Protein AF-A0A0F9SJM0-F1 (afdb_monomer)

Nearest PDB structures (foldseek):
  3d0j-assembly1_A-2  TM=3.501E-01  e=1.510E-02  Clostridium acetobutylicum ATCC 824
  1nc7-assembly1_C  TM=4.241E-01  e=1.442E-01  Thermotoga maritima
  1zvf-assembly1_B  TM=2.208E-01  e=5.658E-02  Saccharomyces cerevisiae
  6okt-assembly1_H  TM=4.660E-01  e=9.899E-01  Clostridioides difficile
  7m14-assembly3_F  TM=3.026E-01  e=2.523E+00  Campylobacter jejuni subsp. jejuni NCTC 11168 = ATCC 700819

Solvent-accessible surface area (backbone atoms only — not comparable to full-atom values): 15710 Å² total; per-residue (Å²): 132,85,77,75,83,73,77,78,72,77,77,77,58,94,61,41,90,81,45,55,85,40,29,33,38,40,35,44,36,34,50,82,70,87,70,87,85,57,61,62,51,56,35,32,40,40,44,30,55,34,32,32,40,40,37,40,36,36,41,32,54,37,41,99,41,37,77,48,54,49,64,40,84,42,49,69,79,49,73,44,78,48,68,88,39,55,34,57,53,64,99,76,87,65,62,61,39,62,36,38,39,36,41,26,34,49,67,75,64,80,58,42,36,34,74,46,72,50,40,95,81,52,68,64,48,71,52,45,28,41,40,61,49,80,77,87,45,90,88,51,100,65,93,69,81,73,81,85,68,73,43,75,53,69,73,44,83,53,101,91,44,62,33,30,61,76,57,91,82,58,54,44,29,61,62,71,56,52,56,56,51,50,53,48,52,59,52,54,53,66,38,58,31,89,87,76,75,38,62,48,40,57,87,46,66,66,45,52,50,50,35,52,51,54,53,48,51,53,53,51,53,54,49,66,75,70,60,60,83,86,52,56,65,58,49,52,50,50,51,61,43,67,78,40,55,94,77,57,54,72,68,60,52,50,56,48,52,51,53,53,52,52,59,70,61,74,114

Organism: NCBI:txid412755

Sequence (267 aa):
MKMGLISLRPETPWFFQHIENYNHLFLRIRSNDKRSGEDQLNFAIELDLQGFEGLLFFMYKPHARKIKMDILKHSIGQIHNLENLYIELNNSTSNKIDFVIIPFGYFKEEHEFRLNINSNQVALSFDIFSWSPSNLFKNVKSVIKIDNQYQELIPFDDFKGYYFQVEKAFKGNETRLLFELINYMVDLDKIIDEITHKPLFEQLDYEIKSIISKSNEFLFELSQKSIPLELKNVLKELERLKFNIDNLSKEEIFNWLDNLIDFYKSD

pLDDT: mean 75.96, std 17.1, range [27.47, 95.56]

Mean predicted aligned error: 13.08 Å

Structure (mmCIF, N/CA/C/O backbone):
data_AF-A0A0F9SJM0-F1
#
_entry.id   AF-A0A0F9SJM0-F1
#
loop_
_atom_site.group_PDB
_atom_site.id
_atom_site.type_symbol
_atom_site.label_atom_id
_atom_site.label_alt_id
_atom_site.label_comp_id
_atom_site.label_asym_id
_atom_site.label_entity_id
_atom_site.label_seq_id
_atom_site.pdbx_PDB_ins_code
_atom_site.Cartn_x
_atom_site.Cartn_y
_atom_site.Cartn_z
_atom_site.occupancy
_atom_site.B_iso_or_equiv
_atom_site.auth_seq_id
_atom_site.auth_comp_id
_atom_site.auth_asym_id
_atom_site.auth_atom_id
_atom_site.pdbx_PDB_model_num
ATOM 1 N N . MET A 1 1 ? -4.658 -40.049 -21.281 1.00 33.19 1 MET A N 1
ATOM 2 C CA . MET A 1 1 ? -3.380 -39.336 -21.072 1.00 33.19 1 MET A CA 1
ATOM 3 C C . MET A 1 1 ? -3.682 -38.176 -20.131 1.00 33.19 1 MET A C 1
ATOM 5 O O . MET A 1 1 ? -4.413 -37.279 -20.523 1.00 33.19 1 MET A O 1
ATOM 9 N N . LYS A 1 2 ? -3.296 -38.273 -18.851 1.00 27.98 2 LYS A N 1
ATOM 10 C CA . LYS A 1 2 ? -3.557 -37.223 -17.853 1.00 27.98 2 LYS A CA 1
ATOM 11 C C . LYS A 1 2 ? -2.650 -36.036 -18.184 1.00 27.98 2 LYS A C 1
ATOM 13 O O . LYS A 1 2 ? -1.443 -36.141 -17.995 1.00 27.98 2 LYS A O 1
ATOM 18 N N . MET A 1 3 ? -3.218 -34.955 -18.716 1.00 28.92 3 MET A N 1
ATOM 19 C CA . MET A 1 3 ? -2.547 -33.656 -18.742 1.00 28.92 3 MET A CA 1
ATOM 20 C C . MET A 1 3 ? -2.284 -33.272 -17.289 1.00 28.92 3 MET A C 1
ATOM 22 O O . MET A 1 3 ? -3.218 -33.070 -16.515 1.00 28.92 3 MET A O 1
ATOM 26 N N . GLY A 1 4 ? -1.011 -33.280 -16.901 1.00 27.47 4 GLY A N 1
ATOM 27 C CA . GLY A 1 4 ? -0.590 -32.747 -15.620 1.00 27.47 4 GLY A CA 1
ATOM 28 C C . GLY A 1 4 ? -0.986 -31.279 -15.567 1.00 27.47 4 GLY A C 1
ATOM 29 O O . GLY A 1 4 ? -0.494 -30.479 -16.358 1.00 27.47 4 GLY A O 1
ATOM 30 N N . LEU A 1 5 ? -1.887 -30.948 -14.646 1.00 30.42 5 LEU A N 1
ATOM 31 C CA . LEU A 1 5 ? -2.033 -29.599 -14.120 1.00 30.42 5 LEU A CA 1
ATOM 32 C C . LEU A 1 5 ? -0.683 -29.233 -13.501 1.00 30.42 5 LEU A C 1
ATOM 34 O O . LEU A 1 5 ? -0.402 -29.563 -12.351 1.00 30.42 5 LEU A O 1
ATOM 38 N N . ILE A 1 6 ? 0.193 -28.615 -14.291 1.00 33.34 6 ILE A N 1
ATOM 39 C CA . ILE A 1 6 ? 1.315 -27.860 -13.750 1.00 33.34 6 ILE A CA 1
ATOM 40 C C . ILE A 1 6 ? 0.647 -26.691 -13.034 1.00 33.34 6 ILE A C 1
ATOM 42 O O . ILE A 1 6 ? 0.221 -25.734 -13.678 1.00 33.34 6 ILE A O 1
ATOM 46 N N . SER A 1 7 ? 0.482 -26.791 -11.713 1.00 33.16 7 SER A N 1
ATOM 47 C CA . SER A 1 7 ? 0.191 -25.616 -10.902 1.00 33.16 7 SER A CA 1
ATOM 48 C C . SER A 1 7 ? 1.396 -24.690 -11.067 1.00 33.16 7 SER A C 1
ATOM 50 O O . SER A 1 7 ? 2.439 -24.903 -10.442 1.00 33.16 7 SER A O 1
ATOM 52 N N . LEU A 1 8 ? 1.302 -23.724 -11.978 1.00 42.78 8 LEU A N 1
ATOM 53 C CA . LEU A 1 8 ? 2.251 -22.626 -12.072 1.00 42.78 8 LEU A CA 1
ATOM 54 C C . LEU A 1 8 ? 2.076 -21.824 -10.786 1.00 42.78 8 LEU A C 1
ATOM 56 O O . LEU A 1 8 ? 1.216 -20.954 -10.701 1.00 42.78 8 LEU A O 1
ATOM 60 N N . ARG A 1 9 ? 2.829 -22.197 -9.749 1.00 54.00 9 ARG A N 1
ATOM 61 C CA . ARG A 1 9 ? 2.887 -21.431 -8.508 1.00 54.00 9 ARG A CA 1
ATOM 62 C C . ARG A 1 9 ? 3.294 -20.009 -8.901 1.00 54.00 9 ARG A C 1
ATOM 64 O O . ARG A 1 9 ? 4.325 -19.869 -9.564 1.00 54.00 9 ARG A O 1
ATOM 71 N N . PRO A 1 10 ? 2.504 -18.976 -8.575 1.00 59.25 10 PRO A N 1
ATOM 72 C CA . PRO A 1 10 ? 2.906 -17.616 -8.878 1.00 59.25 10 PRO A CA 1
ATOM 73 C C . PRO A 1 10 ? 4.231 -17.335 -8.163 1.00 59.25 10 PRO A C 1
ATOM 75 O O . PRO A 1 10 ? 4.361 -17.607 -6.971 1.00 59.25 10 PRO A O 1
ATOM 78 N N . GLU A 1 11 ? 5.221 -16.818 -8.897 1.00 68.25 11 GLU A N 1
ATOM 79 C CA . GLU A 1 11 ? 6.456 -16.321 -8.286 1.00 68.25 11 GLU A CA 1
ATOM 80 C C . GLU A 1 11 ? 6.097 -15.310 -7.196 1.00 68.25 11 GLU A C 1
ATOM 82 O O . GLU A 1 11 ? 5.239 -14.441 -7.408 1.00 68.25 11 GLU A O 1
ATOM 87 N N . THR A 1 12 ? 6.733 -15.446 -6.034 1.00 74.50 12 THR A N 1
ATOM 88 C CA . THR A 1 12 ? 6.580 -14.502 -4.929 1.00 74.50 12 THR A CA 1
ATOM 89 C C . THR A 1 12 ? 7.082 -13.128 -5.374 1.00 74.50 12 THR A C 1
ATOM 91 O O . THR A 1 12 ? 8.176 -13.056 -5.944 1.00 74.50 12 THR A O 1
ATOM 94 N N . PRO A 1 13 ? 6.327 -12.043 -5.128 1.00 82.88 13 PRO A N 1
ATOM 95 C CA . PRO A 1 13 ? 6.756 -10.702 -5.493 1.00 82.88 13 PRO A CA 1
ATOM 96 C C . PRO A 1 13 ? 8.044 -10.329 -4.753 1.00 82.88 13 PRO A C 1
ATOM 98 O O . PRO A 1 13 ? 8.325 -10.834 -3.663 1.00 82.88 13 PRO A O 1
ATOM 101 N N . TRP A 1 14 ? 8.822 -9.414 -5.331 1.00 82.38 14 TRP A N 1
ATOM 102 C CA . TRP A 1 14 ? 10.141 -9.023 -4.809 1.00 82.38 14 TRP A CA 1
ATOM 103 C C . TRP A 1 14 ? 10.103 -8.536 -3.353 1.00 82.38 14 TRP A C 1
ATOM 105 O O . TRP A 1 14 ? 11.074 -8.706 -2.621 1.00 82.38 14 TRP A O 1
ATOM 115 N N . PHE A 1 15 ? 8.979 -7.951 -2.929 1.00 81.00 15 PHE A N 1
ATOM 116 C CA . PHE A 1 15 ? 8.798 -7.434 -1.578 1.00 81.00 15 PHE A CA 1
ATOM 117 C C . PHE A 1 15 ? 8.325 -8.484 -0.570 1.00 81.00 15 PHE A C 1
ATOM 119 O O . PHE A 1 15 ? 8.199 -8.163 0.604 1.00 81.00 15 PHE A O 1
ATOM 126 N N . PHE A 1 16 ? 8.028 -9.718 -0.985 1.00 84.31 16 PHE A N 1
ATOM 127 C CA . PHE A 1 16 ? 7.346 -10.694 -0.131 1.00 84.31 16 PHE A CA 1
ATOM 128 C C . PHE A 1 16 ? 8.072 -10.936 1.197 1.00 84.31 16 PHE A C 1
ATOM 130 O O . PHE A 1 16 ? 7.473 -10.803 2.258 1.00 84.31 16 PHE A O 1
ATOM 137 N N . GLN A 1 17 ? 9.383 -11.186 1.146 1.00 82.56 17 GLN A N 1
ATOM 138 C CA . GLN A 1 17 ? 10.223 -11.402 2.333 1.00 82.56 17 GLN A CA 1
ATOM 139 C C . GLN A 1 17 ? 10.224 -10.209 3.310 1.00 82.56 17 GLN A C 1
ATOM 141 O O . GLN A 1 17 ? 10.556 -10.354 4.480 1.00 82.56 17 GLN A O 1
ATOM 146 N N . HIS A 1 18 ? 9.862 -9.019 2.829 1.00 83.62 18 HIS A N 1
ATOM 147 C CA . HIS A 1 18 ? 9.819 -7.783 3.607 1.00 83.62 18 HIS A CA 1
ATOM 148 C C . HIS A 1 18 ? 8.501 -7.626 4.369 1.00 83.62 18 HIS A C 1
ATOM 150 O O . HIS A 1 18 ? 8.437 -6.899 5.357 1.00 83.62 18 HIS A O 1
ATOM 156 N N . ILE A 1 19 ? 7.445 -8.300 3.908 1.00 88.75 19 ILE A N 1
ATOM 157 C CA . ILE A 1 19 ? 6.078 -8.111 4.401 1.00 88.75 19 ILE A CA 1
ATOM 158 C C . ILE A 1 19 ? 5.367 -9.428 4.743 1.00 88.75 19 ILE A C 1
ATOM 160 O O . ILE A 1 19 ? 4.165 -9.429 4.999 1.00 88.75 19 ILE A O 1
ATOM 164 N N . GLU A 1 20 ? 6.082 -10.555 4.766 1.00 87.25 20 GLU A N 1
ATOM 165 C CA . GLU A 1 20 ? 5.507 -11.891 4.991 1.00 87.25 20 GLU A CA 1
ATOM 166 C C . GLU A 1 20 ? 4.752 -12.012 6.325 1.00 87.25 20 GLU A C 1
ATOM 168 O O . GLU A 1 20 ? 3.814 -12.800 6.448 1.00 87.25 20 GLU A O 1
ATOM 173 N N . ASN A 1 21 ? 5.115 -11.187 7.309 1.00 86.69 21 ASN A N 1
ATOM 174 C CA . ASN A 1 21 ? 4.501 -11.157 8.636 1.00 86.69 21 ASN A CA 1
ATOM 175 C C . ASN A 1 21 ? 3.246 -10.267 8.720 1.00 86.69 21 ASN A C 1
ATOM 177 O O . ASN A 1 21 ? 2.648 -10.163 9.790 1.00 86.69 21 ASN A O 1
ATOM 181 N N . TYR A 1 22 ? 2.830 -9.647 7.613 1.00 90.69 22 TYR A N 1
ATOM 182 C CA . TYR A 1 22 ? 1.689 -8.735 7.540 1.00 90.69 22 TYR A CA 1
ATOM 183 C C . TYR A 1 22 ? 0.589 -9.329 6.667 1.00 90.69 22 TYR A C 1
ATOM 185 O O . TYR A 1 22 ? 0.868 -9.893 5.612 1.00 90.69 22 TYR A O 1
ATOM 193 N N . ASN A 1 23 ? -0.674 -9.146 7.048 1.00 91.69 23 ASN A N 1
ATOM 194 C CA . ASN A 1 23 ? -1.792 -9.374 6.132 1.00 91.69 23 ASN A CA 1
ATOM 195 C C . ASN A 1 23 ? -1.727 -8.347 4.999 1.00 91.69 23 ASN A C 1
ATOM 197 O O . ASN A 1 23 ? -1.628 -7.151 5.279 1.00 91.69 23 ASN A O 1
ATOM 201 N N . HIS A 1 24 ? -1.783 -8.781 3.743 1.00 93.50 24 HIS A N 1
ATOM 202 C CA . HIS A 1 24 ? -1.692 -7.862 2.610 1.00 93.50 24 HIS A CA 1
ATOM 203 C C . HIS A 1 24 ? -2.371 -8.392 1.345 1.00 93.50 24 HIS A C 1
ATOM 205 O O . HIS A 1 24 ? -2.487 -9.599 1.132 1.00 93.50 24 HIS A O 1
ATOM 211 N N . LEU A 1 25 ? -2.809 -7.463 0.500 1.00 92.62 25 LEU A N 1
ATOM 212 C CA . LEU A 1 25 ? -3.308 -7.722 -0.843 1.00 92.62 25 LEU A CA 1
ATOM 213 C C . LEU A 1 25 ? -2.204 -7.447 -1.854 1.00 92.62 25 LEU A C 1
ATOM 215 O O . LEU A 1 25 ? -1.506 -6.438 -1.770 1.00 92.62 25 LEU A O 1
ATOM 219 N N . PHE A 1 26 ? -2.076 -8.331 -2.826 1.00 92.62 26 PHE A N 1
ATOM 220 C CA . PHE A 1 26 ? -1.118 -8.237 -3.908 1.00 92.62 26 PHE A CA 1
ATOM 221 C C . PHE A 1 26 ? -1.862 -8.154 -5.241 1.00 92.62 26 PHE A C 1
ATOM 223 O O . PHE A 1 26 ? -2.647 -9.033 -5.582 1.00 92.62 26 PHE A O 1
ATOM 230 N N . LEU A 1 27 ? -1.599 -7.092 -5.994 1.00 91.94 27 LEU A N 1
ATOM 231 C CA . LEU A 1 27 ? -2.121 -6.852 -7.329 1.00 91.94 27 LEU A CA 1
ATOM 232 C C . LEU A 1 27 ? -0.993 -7.046 -8.337 1.00 91.94 27 LEU A C 1
ATOM 234 O O . LEU A 1 27 ? 0.011 -6.329 -8.317 1.00 91.94 27 LEU A O 1
ATOM 238 N N . ARG A 1 28 ? -1.182 -7.998 -9.249 1.00 9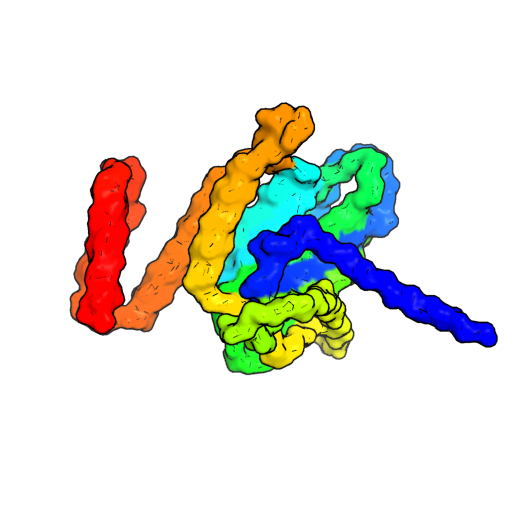0.50 28 ARG A N 1
ATOM 239 C CA . ARG A 1 28 ? -0.289 -8.222 -10.385 1.00 90.50 28 ARG A CA 1
ATOM 240 C C . ARG A 1 28 ? -0.913 -7.615 -11.630 1.00 90.50 28 ARG A C 1
ATOM 242 O O . ARG A 1 28 ? -1.722 -8.257 -12.297 1.00 90.50 28 ARG A O 1
ATOM 249 N N . ILE A 1 29 ? -0.526 -6.386 -11.951 1.00 89.19 29 ILE A N 1
ATOM 250 C CA . ILE A 1 29 ? -1.046 -5.632 -13.098 1.00 89.19 29 ILE A CA 1
ATOM 251 C C . ILE A 1 29 ? -0.207 -5.974 -14.327 1.00 89.19 29 ILE A C 1
ATOM 253 O O . ILE A 1 29 ? 1.016 -6.047 -14.242 1.00 89.19 29 ILE A O 1
ATOM 257 N N . ARG A 1 30 ? -0.845 -6.194 -15.474 1.00 87.12 30 ARG A N 1
ATOM 258 C CA . ARG A 1 30 ? -0.213 -6.568 -16.740 1.00 87.12 30 ARG A CA 1
ATOM 259 C C . ARG A 1 30 ? -0.715 -5.676 -17.868 1.00 87.12 30 ARG A C 1
ATOM 261 O O . ARG A 1 30 ? -1.923 -5.538 -18.053 1.00 87.12 30 ARG A O 1
ATOM 268 N N . SER A 1 31 ? 0.207 -5.140 -18.662 1.00 81.06 31 SER A N 1
ATOM 269 C CA . SER A 1 31 ? -0.120 -4.499 -19.939 1.00 81.06 31 SER A CA 1
ATOM 270 C C . SER A 1 31 ? -0.025 -5.507 -21.083 1.00 81.06 31 SER A C 1
ATOM 272 O O . SER A 1 31 ? 1.015 -6.144 -21.290 1.00 81.06 31 SER A O 1
ATOM 274 N N . ASN A 1 32 ? -1.113 -5.628 -21.842 1.00 68.38 32 ASN A N 1
ATOM 275 C CA . ASN A 1 32 ? -1.196 -6.522 -22.997 1.00 68.38 32 ASN A CA 1
ATOM 276 C C . ASN A 1 32 ? -0.517 -5.945 -24.249 1.00 68.38 32 ASN A C 1
ATOM 278 O O . ASN A 1 32 ? -0.283 -6.683 -25.204 1.00 68.38 32 ASN A O 1
ATOM 282 N N . ASP A 1 33 ? -0.160 -4.659 -24.234 1.00 65.06 33 ASP A N 1
ATOM 283 C CA . ASP A 1 33 ? 0.404 -3.969 -25.389 1.00 65.06 33 ASP A CA 1
ATOM 284 C C . ASP A 1 33 ? 1.920 -3.788 -25.264 1.00 65.06 33 ASP A C 1
ATOM 286 O O . ASP A 1 33 ? 2.442 -3.232 -24.296 1.00 65.06 33 ASP A O 1
ATOM 290 N N . LYS A 1 34 ? 2.645 -4.236 -26.292 1.00 55.41 34 LYS A N 1
ATOM 291 C CA . LYS A 1 34 ? 4.062 -3.914 -26.500 1.00 55.41 34 LYS A CA 1
ATOM 292 C C . LYS A 1 34 ? 4.150 -2.672 -27.378 1.00 55.41 34 LYS A C 1
ATOM 294 O O . LYS A 1 34 ? 4.471 -2.772 -28.561 1.00 55.41 34 LYS A O 1
ATOM 299 N N . ARG A 1 35 ? 3.827 -1.499 -26.831 1.00 56.81 35 ARG A N 1
ATOM 300 C CA . ARG A 1 35 ? 4.088 -0.252 -27.556 1.00 56.81 35 ARG A CA 1
ATOM 301 C C . ARG A 1 35 ? 5.590 -0.009 -27.595 1.00 56.81 35 ARG A C 1
ATOM 303 O O . ARG A 1 35 ? 6.215 0.258 -26.577 1.00 56.81 35 ARG A O 1
ATOM 310 N N . SER A 1 36 ? 6.170 -0.140 -28.781 1.00 52.12 36 SER A N 1
ATOM 311 C CA . SER A 1 36 ? 7.538 0.284 -29.052 1.00 52.12 36 SER A CA 1
ATOM 312 C C . SER A 1 36 ? 7.577 1.813 -29.118 1.00 52.12 36 SER A C 1
ATOM 314 O O . SER A 1 36 ? 7.018 2.381 -30.056 1.00 52.12 36 SER A O 1
ATOM 316 N N . GLY A 1 37 ? 8.228 2.463 -28.151 1.00 58.12 37 GLY A N 1
ATOM 317 C CA . GLY A 1 37 ? 8.569 3.891 -28.220 1.00 58.12 37 GLY A CA 1
ATOM 318 C C . GLY A 1 37 ? 7.958 4.806 -27.156 1.00 58.12 37 GLY A C 1
ATOM 319 O O . GLY A 1 37 ? 8.263 5.992 -27.175 1.00 58.12 37 GLY A O 1
ATOM 320 N N . GLU A 1 38 ? 7.126 4.301 -26.240 1.00 65.75 38 GLU A N 1
ATOM 321 C CA . GLU A 1 38 ? 6.758 5.048 -25.028 1.00 65.75 38 GLU A CA 1
ATOM 322 C C . GLU A 1 38 ? 7.706 4.643 -23.890 1.00 65.75 38 GLU A C 1
ATOM 324 O O . GLU A 1 38 ? 7.839 3.456 -23.605 1.00 65.75 38 GLU A O 1
ATOM 329 N N . ASP A 1 39 ? 8.344 5.619 -23.238 1.00 75.69 39 ASP A N 1
ATOM 330 C CA . ASP A 1 39 ? 9.252 5.369 -22.105 1.00 75.69 39 ASP A CA 1
ATOM 331 C C . ASP A 1 39 ? 8.487 5.140 -20.788 1.00 75.69 39 ASP A C 1
ATOM 333 O O . ASP A 1 39 ? 9.040 4.624 -19.816 1.00 75.69 39 ASP A O 1
ATOM 337 N N . GLN A 1 40 ? 7.201 5.511 -20.742 1.00 84.56 40 GLN A N 1
ATOM 338 C CA . GLN A 1 40 ? 6.393 5.496 -19.527 1.00 84.56 40 GLN A CA 1
ATOM 339 C C . GLN A 1 40 ? 4.928 5.134 -19.795 1.00 84.56 40 GLN A C 1
ATOM 341 O O . GLN A 1 40 ? 4.265 5.731 -20.647 1.00 84.56 40 GLN A O 1
ATOM 346 N N . LEU A 1 41 ? 4.400 4.207 -18.991 1.00 85.62 41 LEU A N 1
ATOM 347 C CA . LEU A 1 41 ? 2.986 3.847 -18.955 1.00 85.62 41 LEU A CA 1
ATOM 348 C C . LEU A 1 41 ? 2.324 4.410 -17.698 1.00 85.62 41 LEU A C 1
ATOM 350 O O . LEU A 1 41 ? 2.628 3.965 -16.596 1.00 85.62 41 LEU A O 1
ATOM 354 N N . ASN A 1 42 ? 1.392 5.340 -17.868 1.00 89.38 42 ASN A N 1
ATOM 355 C CA . ASN A 1 42 ? 0.602 5.941 -16.801 1.00 89.38 42 ASN A CA 1
ATOM 356 C C . ASN A 1 42 ? -0.699 5.172 -16.571 1.00 89.38 42 ASN A C 1
ATOM 358 O O . ASN A 1 42 ? -1.359 4.716 -17.512 1.00 89.38 42 ASN A O 1
ATOM 362 N N . PHE A 1 43 ? -1.095 5.074 -15.310 1.00 90.50 43 PHE A N 1
ATOM 363 C CA . PHE A 1 43 ? -2.341 4.445 -14.899 1.00 90.50 43 PHE A CA 1
ATOM 364 C C . PHE A 1 43 ? -2.859 5.072 -13.602 1.00 90.50 43 PHE A C 1
ATOM 366 O O . PHE A 1 43 ? -2.160 5.822 -12.920 1.00 90.50 43 PHE A O 1
ATOM 373 N N . ALA A 1 44 ? -4.109 4.772 -13.282 1.00 93.06 44 ALA A N 1
ATOM 374 C CA . ALA A 1 44 ? -4.742 5.133 -12.028 1.00 93.06 44 ALA A CA 1
ATOM 375 C C . ALA A 1 44 ? -5.405 3.899 -11.417 1.00 93.06 44 ALA A C 1
ATOM 377 O O . ALA A 1 44 ? -5.856 3.006 -12.142 1.00 93.06 44 ALA A O 1
ATOM 378 N N . ILE A 1 45 ? -5.455 3.863 -10.088 1.00 93.81 45 ILE A N 1
ATOM 379 C CA . ILE A 1 45 ? -6.154 2.826 -9.330 1.00 93.81 45 ILE A CA 1
ATOM 380 C C . ILE A 1 45 ? -7.250 3.495 -8.506 1.00 93.81 45 ILE A C 1
ATOM 382 O O . ILE A 1 45 ? -6.961 4.343 -7.666 1.00 93.81 45 ILE A O 1
ATOM 386 N N . GLU A 1 46 ? -8.491 3.082 -8.721 1.00 93.69 46 GLU A N 1
ATOM 387 C CA . GLU A 1 46 ? -9.601 3.353 -7.812 1.00 93.69 46 GLU A CA 1
ATOM 388 C C . GLU A 1 46 ? -9.724 2.179 -6.837 1.00 93.69 46 GLU A C 1
ATOM 390 O O . GLU A 1 46 ? -9.791 1.016 -7.247 1.00 93.69 46 GLU A O 1
ATOM 395 N N . LEU A 1 47 ? -9.708 2.495 -5.546 1.00 92.44 47 LEU A N 1
ATOM 396 C CA . LEU A 1 47 ? -9.628 1.549 -4.445 1.00 92.44 47 LEU A CA 1
ATOM 397 C C . LEU A 1 47 ? -10.770 1.793 -3.458 1.00 92.44 47 LEU A C 1
ATOM 399 O O . LEU A 1 47 ? -10.828 2.851 -2.827 1.00 92.44 47 LEU A O 1
ATOM 403 N N . ASP A 1 48 ? -11.622 0.792 -3.272 1.00 90.44 48 ASP A N 1
ATOM 404 C CA . ASP A 1 48 ? -12.710 0.805 -2.295 1.00 90.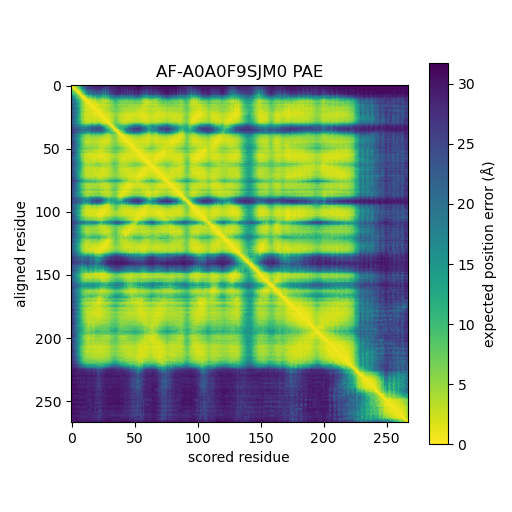44 48 ASP A CA 1
ATOM 405 C C . ASP A 1 48 ? -12.659 -0.479 -1.457 1.00 90.44 48 ASP A C 1
ATOM 407 O O . ASP A 1 48 ? -12.811 -1.589 -1.967 1.00 90.44 48 ASP A O 1
ATOM 411 N N . LEU A 1 49 ? -12.385 -0.329 -0.161 1.00 88.94 49 LEU A N 1
ATOM 412 C CA . LEU A 1 49 ? -12.296 -1.429 0.797 1.00 88.94 49 LEU A CA 1
ATOM 413 C C . LEU A 1 49 ? -13.431 -1.291 1.817 1.00 88.94 49 LEU A C 1
ATOM 415 O O . LEU A 1 49 ? -13.238 -0.862 2.954 1.00 88.94 49 LEU A O 1
ATOM 419 N N . GLN A 1 50 ? -14.640 -1.649 1.402 1.00 87.56 50 GLN A N 1
ATOM 420 C CA . GLN A 1 50 ? -15.832 -1.507 2.227 1.00 87.56 50 GLN A CA 1
ATOM 421 C C . GLN A 1 50 ? -15.732 -2.340 3.504 1.00 87.56 50 GLN A C 1
ATOM 423 O O . GLN A 1 50 ? -15.174 -3.438 3.530 1.00 87.56 50 GLN A O 1
ATOM 428 N N . GLY A 1 51 ? -16.278 -1.790 4.587 1.00 85.56 51 GLY A N 1
ATOM 429 C CA . GLY A 1 51 ? -16.234 -2.421 5.903 1.00 85.56 51 GLY A CA 1
ATOM 430 C C . GLY A 1 51 ? -14.877 -2.319 6.611 1.00 85.56 51 GLY A C 1
ATOM 431 O O . GLY A 1 51 ? -14.756 -2.842 7.717 1.00 85.56 51 GLY A O 1
ATOM 432 N N . PHE A 1 52 ? -13.874 -1.641 6.040 1.00 89.62 52 PHE A N 1
ATOM 433 C CA . PHE A 1 52 ? -12.599 -1.354 6.703 1.00 89.62 52 PHE A CA 1
ATOM 434 C C . PHE A 1 52 ? -12.565 0.059 7.303 1.00 89.62 52 PHE A C 1
ATOM 436 O O . PHE A 1 52 ? -13.133 1.008 6.763 1.00 89.62 52 PHE A O 1
ATOM 443 N N . GLU A 1 53 ? -11.862 0.215 8.422 1.00 89.06 53 GLU A N 1
ATOM 444 C CA . GLU A 1 53 ? -11.500 1.518 8.979 1.00 89.06 53 GLU A CA 1
ATOM 445 C C . GLU A 1 53 ? -10.059 1.470 9.497 1.00 89.06 53 GLU A C 1
ATOM 447 O O . GLU A 1 53 ? -9.687 0.572 10.262 1.00 89.06 53 GLU A O 1
ATOM 452 N N . GLY A 1 54 ? -9.241 2.438 9.079 1.00 90.56 54 GLY A N 1
ATOM 453 C CA . GLY A 1 54 ? -7.831 2.486 9.447 1.00 90.56 54 GLY A CA 1
ATOM 454 C C . GLY A 1 54 ? -6.951 3.179 8.414 1.00 90.56 54 GLY A C 1
ATOM 455 O O . GLY A 1 54 ? -7.337 4.170 7.795 1.00 90.56 54 GLY A O 1
ATOM 456 N N . LEU A 1 55 ? -5.745 2.650 8.241 1.00 93.38 55 LEU A N 1
ATOM 457 C CA . LEU A 1 55 ? -4.750 3.118 7.290 1.00 93.38 55 LEU A CA 1
ATOM 458 C C . LEU A 1 55 ? -4.503 2.056 6.213 1.00 93.38 55 LEU A C 1
ATOM 460 O O . LEU A 1 55 ? -4.348 0.875 6.516 1.00 93.38 55 LEU A O 1
ATOM 464 N N . LEU A 1 56 ? -4.429 2.478 4.956 1.00 94.44 56 LEU A N 1
ATOM 465 C CA . LEU A 1 56 ? -4.055 1.647 3.815 1.00 94.44 56 LEU A CA 1
ATOM 466 C C . LEU A 1 56 ? -2.670 2.071 3.351 1.00 94.44 56 LEU A C 1
ATOM 468 O O . LEU A 1 56 ? -2.518 3.087 2.672 1.00 94.44 56 LEU A O 1
ATOM 472 N N . PHE A 1 57 ? -1.656 1.309 3.745 1.00 95.56 57 PHE A N 1
ATOM 473 C CA . PHE A 1 57 ? -0.319 1.466 3.191 1.00 95.56 57 PHE A CA 1
ATOM 474 C C . PHE A 1 57 ? -0.287 0.808 1.817 1.00 95.56 57 PHE A C 1
ATOM 476 O O . PHE A 1 57 ? -0.785 -0.307 1.661 1.00 95.56 57 PHE A O 1
ATOM 483 N N . PHE A 1 58 ? 0.319 1.455 0.831 1.00 95.00 58 PHE A N 1
ATOM 484 C CA . PHE A 1 58 ? 0.579 0.820 -0.451 1.00 95.00 58 PHE A CA 1
ATOM 485 C C . PHE A 1 58 ? 2.015 1.036 -0.893 1.00 95.00 58 PHE A C 1
ATOM 487 O O . PHE A 1 58 ? 2.656 2.028 -0.548 1.00 95.00 58 PHE A O 1
ATOM 494 N N . MET A 1 59 ? 2.508 0.098 -1.691 1.00 94.00 59 MET A N 1
ATOM 495 C CA . MET A 1 59 ? 3.840 0.160 -2.268 1.00 94.00 59 MET A CA 1
ATOM 496 C C . MET A 1 59 ? 3.847 -0.508 -3.638 1.00 94.00 59 MET A C 1
ATOM 498 O O . MET A 1 59 ? 3.188 -1.522 -3.863 1.00 94.00 59 MET A O 1
ATOM 502 N N . TYR A 1 60 ? 4.621 0.042 -4.562 1.00 92.62 60 TYR A N 1
ATOM 503 C CA . TYR A 1 60 ? 4.903 -0.587 -5.842 1.00 92.62 60 TYR A CA 1
ATOM 504 C C . TYR A 1 60 ? 6.251 -0.124 -6.386 1.00 92.62 60 TYR A C 1
ATOM 506 O O . TYR A 1 60 ? 6.889 0.797 -5.869 1.00 92.62 60 TYR A O 1
ATOM 514 N N . LYS A 1 61 ? 6.698 -0.795 -7.442 1.00 89.00 61 LYS A N 1
ATOM 515 C CA . LYS A 1 61 ? 8.013 -0.588 -8.040 1.00 89.00 61 LYS A CA 1
ATOM 516 C C . LYS A 1 61 ? 7.870 -0.063 -9.476 1.00 89.00 61 LYS A C 1
ATOM 518 O O . LYS A 1 61 ? 7.735 -0.883 -10.383 1.00 89.00 61 LYS A O 1
ATOM 523 N N . PRO A 1 62 ? 7.875 1.268 -9.707 1.00 87.19 62 PRO A N 1
ATOM 524 C CA . PRO A 1 62 ? 7.769 1.841 -11.057 1.00 87.19 62 PRO A CA 1
ATOM 525 C C . PRO A 1 62 ? 8.986 1.542 -11.946 1.00 87.19 62 PRO A C 1
ATOM 527 O O . PRO A 1 62 ? 8.851 1.484 -13.165 1.00 87.19 62 PRO A O 1
ATOM 530 N N . HIS A 1 63 ? 10.166 1.353 -11.343 1.00 83.56 63 HIS A N 1
ATOM 531 C CA . HIS A 1 63 ? 11.424 1.064 -12.035 1.00 83.56 63 HIS A CA 1
ATOM 532 C C . HIS A 1 63 ? 12.324 0.146 -11.189 1.00 83.56 63 HIS A C 1
ATOM 534 O O . HIS A 1 63 ? 12.150 0.015 -9.979 1.00 83.56 63 HIS A O 1
ATOM 540 N N . ALA A 1 64 ? 13.341 -0.471 -11.801 1.00 83.25 64 ALA A N 1
ATOM 541 C CA . ALA A 1 64 ? 14.260 -1.417 -11.156 1.00 83.25 64 ALA A CA 1
ATOM 542 C C . ALA A 1 64 ? 14.902 -0.899 -9.852 1.00 83.25 64 ALA A C 1
ATOM 544 O O . ALA A 1 64 ? 15.133 -1.694 -8.938 1.00 83.25 64 ALA A O 1
ATOM 545 N N . ARG A 1 65 ? 15.154 0.410 -9.763 1.00 86.19 65 ARG A N 1
ATOM 546 C CA . ARG A 1 65 ? 15.808 1.077 -8.626 1.00 86.19 65 ARG A CA 1
ATOM 547 C C . ARG A 1 65 ? 14.913 2.082 -7.903 1.00 86.19 65 ARG A C 1
ATOM 549 O O . ARG A 1 65 ? 15.399 2.838 -7.077 1.00 86.19 65 ARG A O 1
ATOM 556 N N . LYS A 1 66 ? 13.610 2.091 -8.178 1.00 88.94 66 LYS A N 1
ATOM 557 C CA . LYS A 1 66 ? 12.689 3.064 -7.591 1.00 88.94 66 LYS A CA 1
ATOM 558 C C . LYS A 1 66 ? 11.521 2.361 -6.936 1.00 88.94 66 LYS A C 1
ATOM 560 O O . LYS A 1 66 ? 10.865 1.539 -7.571 1.00 88.94 66 LYS A O 1
ATOM 565 N N . ILE A 1 67 ? 11.261 2.708 -5.683 1.00 90.88 67 ILE A N 1
ATOM 566 C CA . ILE A 1 67 ? 10.093 2.261 -4.932 1.00 90.88 67 ILE A CA 1
ATOM 567 C C . ILE A 1 67 ? 9.207 3.481 -4.715 1.00 90.88 67 ILE A C 1
ATOM 569 O O . ILE A 1 67 ? 9.688 4.557 -4.367 1.00 90.88 67 ILE A O 1
ATOM 573 N N . LYS A 1 68 ? 7.907 3.317 -4.940 1.00 91.88 68 LYS A N 1
ATOM 574 C CA . LYS A 1 68 ? 6.898 4.307 -4.580 1.00 91.88 68 LYS A CA 1
ATOM 575 C C . LYS A 1 68 ? 5.994 3.715 -3.523 1.00 91.88 68 LYS A C 1
ATOM 577 O O . LYS A 1 68 ? 5.502 2.602 -3.681 1.00 91.88 68 LYS A O 1
ATOM 582 N N . MET A 1 69 ? 5.788 4.473 -2.459 1.00 93.06 69 MET A N 1
ATOM 583 C CA . MET A 1 69 ? 4.941 4.086 -1.345 1.00 93.06 69 MET A CA 1
ATOM 584 C C . MET A 1 69 ? 4.274 5.310 -0.745 1.00 93.06 69 MET A C 1
ATOM 586 O O . MET A 1 69 ? 4.813 6.416 -0.806 1.00 93.06 69 MET A O 1
ATOM 590 N N . ASP A 1 70 ? 3.099 5.093 -0.180 1.00 93.75 70 ASP A N 1
ATOM 591 C CA . ASP A 1 70 ? 2.360 6.099 0.565 1.00 93.75 70 ASP A CA 1
ATOM 592 C C . ASP A 1 70 ? 1.332 5.404 1.466 1.00 93.75 70 ASP A C 1
ATOM 594 O O . ASP A 1 70 ? 1.171 4.179 1.449 1.00 93.75 70 ASP A O 1
ATOM 598 N N . ILE A 1 71 ? 0.629 6.196 2.265 1.00 94.88 71 ILE A N 1
ATOM 599 C CA . ILE A 1 71 ? -0.427 5.724 3.147 1.00 94.88 71 ILE A CA 1
ATOM 600 C C . ILE A 1 71 ? -1.683 6.580 2.994 1.00 94.88 71 ILE A C 1
ATOM 602 O O . ILE A 1 71 ? -1.622 7.805 2.843 1.00 94.88 71 ILE A O 1
ATOM 606 N N . LEU A 1 72 ? -2.837 5.920 3.020 1.00 93.69 72 LEU A N 1
ATOM 607 C CA . LEU A 1 72 ? -4.149 6.548 2.930 1.00 93.69 72 LEU A CA 1
ATOM 608 C C . LEU A 1 72 ? -4.902 6.321 4.233 1.00 93.69 72 LEU A C 1
ATOM 610 O O . LEU A 1 72 ? -4.994 5.193 4.711 1.00 93.69 72 LEU A O 1
ATOM 614 N N . LYS A 1 73 ? -5.493 7.377 4.782 1.00 91.75 73 LYS A N 1
ATOM 615 C CA . LYS A 1 73 ? -6.489 7.237 5.841 1.00 91.75 73 LYS A CA 1
ATOM 616 C C . LYS A 1 73 ? -7.817 6.830 5.218 1.00 91.75 73 LYS A C 1
ATOM 618 O O . LYS A 1 73 ? -8.353 7.580 4.406 1.00 91.75 73 LYS A O 1
ATOM 623 N N . HIS A 1 74 ? -8.326 5.675 5.625 1.00 90.06 74 HIS A N 1
ATOM 624 C CA . HIS A 1 74 ? -9.536 5.074 5.094 1.00 90.06 74 HIS A CA 1
ATOM 625 C C . HIS A 1 74 ? -10.636 5.027 6.153 1.00 90.06 74 HIS A C 1
ATOM 627 O O . HIS A 1 74 ? -10.444 4.529 7.266 1.00 90.06 74 HIS A O 1
ATOM 633 N N . SER A 1 75 ? -11.801 5.545 5.782 1.00 87.06 75 SER A N 1
ATOM 634 C CA . SER A 1 75 ? -13.040 5.447 6.551 1.00 87.06 75 SER A CA 1
ATOM 635 C C . SER A 1 75 ? -14.061 4.607 5.788 1.00 87.06 75 SER A C 1
ATOM 637 O O . SER A 1 75 ? -13.989 4.491 4.569 1.00 87.06 75 SER A O 1
ATOM 639 N N . ILE A 1 76 ? -15.048 4.069 6.500 1.00 82.25 76 ILE A N 1
ATOM 640 C CA . ILE A 1 76 ? -16.094 3.227 5.907 1.00 82.25 76 ILE A CA 1
ATOM 641 C C . ILE A 1 76 ? -16.778 3.953 4.737 1.00 82.25 76 ILE A C 1
ATOM 643 O O . ILE A 1 76 ? -17.287 5.063 4.904 1.00 82.25 76 ILE A O 1
ATOM 647 N N . GLY A 1 77 ? -16.811 3.301 3.571 1.00 79.19 77 GLY A N 1
ATOM 648 C CA . GLY A 1 77 ? -17.447 3.817 2.353 1.00 79.19 77 GLY A CA 1
ATOM 649 C C . GLY A 1 77 ? -16.630 4.878 1.609 1.00 79.19 77 GLY A C 1
ATOM 650 O O . GLY A 1 77 ? -17.155 5.536 0.712 1.00 79.19 77 GLY A O 1
ATOM 651 N N . GLN A 1 78 ? -15.367 5.082 1.987 1.00 87.62 78 GLN A N 1
ATOM 652 C CA . GLN A 1 78 ? -14.463 5.989 1.293 1.00 87.62 78 GLN A CA 1
ATOM 653 C C . GLN A 1 78 ? -13.839 5.306 0.074 1.00 87.62 78 GLN A C 1
ATOM 655 O O . GLN A 1 78 ? -13.232 4.249 0.1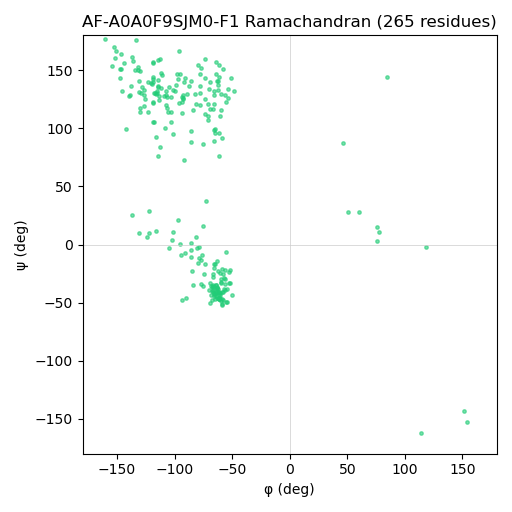88 1.00 87.62 78 GLN A O 1
ATOM 660 N N . ILE A 1 79 ? -13.908 5.964 -1.080 1.00 91.62 79 ILE A N 1
ATOM 661 C CA . ILE A 1 79 ? -13.232 5.522 -2.303 1.00 91.62 79 ILE A CA 1
ATOM 662 C C . ILE A 1 79 ? -11.959 6.355 -2.477 1.00 91.62 79 ILE A C 1
ATOM 664 O O . ILE A 1 79 ? -11.990 7.581 -2.336 1.00 91.62 79 ILE A O 1
ATOM 668 N N . HIS A 1 80 ? -10.835 5.702 -2.766 1.00 94.12 80 HIS A N 1
ATOM 669 C CA . HIS A 1 80 ? -9.558 6.362 -3.025 1.00 94.12 80 HIS A CA 1
ATOM 670 C C . HIS A 1 80 ? -9.184 6.292 -4.500 1.00 94.12 80 HIS A C 1
ATOM 672 O O . HIS A 1 80 ? -9.097 5.206 -5.060 1.00 94.12 80 HIS A O 1
ATOM 678 N N . ASN A 1 81 ? -8.854 7.443 -5.084 1.00 93.19 81 ASN A N 1
ATOM 679 C CA . ASN A 1 81 ? -8.301 7.536 -6.431 1.00 93.19 81 ASN A CA 1
ATOM 680 C C . ASN A 1 81 ? -6.794 7.781 -6.343 1.00 93.19 81 ASN A C 1
ATOM 682 O O . ASN A 1 81 ? -6.345 8.873 -5.994 1.00 93.19 81 ASN A O 1
ATOM 686 N N . LEU A 1 82 ? -6.010 6.745 -6.630 1.00 92.81 82 LEU A N 1
ATOM 687 C CA . LEU A 1 82 ? -4.563 6.826 -6.762 1.00 92.81 82 LEU A CA 1
ATOM 688 C C . LEU A 1 82 ? -4.221 7.241 -8.190 1.00 92.81 82 LEU A C 1
ATOM 690 O O . LEU A 1 82 ? -4.205 6.421 -9.108 1.00 92.81 82 LEU A O 1
ATOM 694 N N . GLU A 1 83 ? -3.970 8.533 -8.364 1.00 89.94 83 GLU A N 1
ATOM 695 C CA . GLU A 1 83 ? -3.628 9.144 -9.647 1.00 89.94 83 GLU A CA 1
ATOM 696 C C . GLU A 1 83 ? -2.112 9.290 -9.830 1.00 89.94 83 GLU A C 1
ATOM 698 O O . GLU A 1 83 ? -1.333 9.200 -8.879 1.00 89.94 83 GLU A O 1
ATOM 703 N N . ASN A 1 84 ? -1.690 9.570 -11.067 1.00 87.44 84 ASN A N 1
ATOM 704 C CA . ASN A 1 84 ? -0.288 9.803 -11.436 1.00 87.44 84 ASN A CA 1
ATOM 705 C C . ASN A 1 84 ? 0.643 8.607 -11.152 1.00 87.44 84 ASN A C 1
ATOM 707 O O . ASN A 1 84 ? 1.843 8.789 -10.924 1.00 87.44 84 ASN A O 1
ATOM 711 N N . LEU A 1 85 ? 0.107 7.381 -11.166 1.00 90.44 85 LEU A N 1
ATOM 712 C CA . LEU A 1 85 ? 0.916 6.169 -11.097 1.00 90.44 85 LEU A CA 1
ATOM 713 C C . LEU A 1 85 ? 1.526 5.885 -12.466 1.00 90.44 85 LEU A C 1
ATOM 715 O O . LEU A 1 85 ? 0.915 6.162 -13.502 1.00 90.44 85 LEU A O 1
ATOM 719 N N . TYR A 1 86 ? 2.729 5.320 -12.474 1.00 88.31 86 TYR A N 1
ATOM 720 C CA . TYR A 1 86 ? 3.411 5.013 -13.721 1.00 88.31 86 TYR A CA 1
ATOM 721 C C . TYR A 1 86 ? 4.371 3.834 -13.620 1.00 88.31 86 TYR A C 1
ATOM 723 O O . TYR A 1 86 ? 4.824 3.472 -12.540 1.00 88.31 86 TYR A O 1
ATOM 731 N N . ILE A 1 87 ? 4.706 3.256 -14.768 1.00 85.44 87 ILE A N 1
ATOM 732 C CA . ILE A 1 87 ? 5.819 2.320 -14.940 1.00 85.44 87 ILE A CA 1
ATOM 733 C C . ILE A 1 87 ? 6.770 2.907 -15.966 1.00 85.44 87 ILE A C 1
ATOM 735 O O . ILE A 1 87 ? 6.318 3.383 -17.007 1.00 85.44 87 ILE A O 1
ATOM 739 N N . GLU A 1 88 ? 8.067 2.792 -15.723 1.00 82.88 88 GLU A N 1
ATOM 740 C CA . GLU A 1 88 ? 9.071 3.019 -16.758 1.00 82.88 88 GLU A CA 1
ATOM 741 C C . GLU A 1 88 ? 9.214 1.762 -17.628 1.00 82.88 88 GLU A C 1
ATOM 743 O O . GLU A 1 88 ? 9.512 0.664 -17.145 1.00 82.88 88 GLU A O 1
ATOM 748 N N . LEU A 1 89 ? 8.974 1.915 -18.928 1.00 76.62 89 LEU A N 1
ATOM 749 C CA . LEU A 1 89 ? 9.013 0.829 -19.900 1.00 76.62 89 LEU A CA 1
ATOM 750 C C . LEU A 1 89 ? 10.454 0.633 -20.388 1.00 76.62 89 LEU A C 1
ATOM 752 O O . LEU A 1 89 ? 10.881 1.193 -21.391 1.00 76.62 89 LEU A O 1
ATOM 756 N N . ASN A 1 90 ? 11.225 -0.198 -19.685 1.00 64.31 90 ASN A N 1
ATOM 757 C CA . ASN A 1 90 ? 12.538 -0.615 -20.179 1.00 64.31 90 ASN A CA 1
ATOM 758 C C . ASN A 1 90 ? 12.384 -1.618 -21.337 1.00 64.31 90 ASN A C 1
ATOM 760 O O . ASN A 1 90 ? 11.553 -2.526 -21.274 1.00 64.31 90 ASN A O 1
ATOM 764 N N . ASN A 1 91 ? 13.268 -1.543 -22.341 1.00 55.75 91 ASN A N 1
ATOM 765 C CA . ASN A 1 91 ? 13.322 -2.453 -23.503 1.00 55.75 91 ASN A CA 1
ATOM 766 C C . ASN A 1 91 ? 13.434 -3.962 -23.154 1.00 55.75 91 ASN A C 1
ATOM 768 O O . ASN A 1 91 ? 13.354 -4.811 -24.043 1.00 55.75 91 ASN A O 1
ATOM 772 N N . SER A 1 92 ? 13.606 -4.320 -21.879 1.00 51.94 92 SER A N 1
ATOM 773 C CA . SER A 1 92 ? 13.732 -5.685 -21.371 1.00 51.94 92 SER A CA 1
AT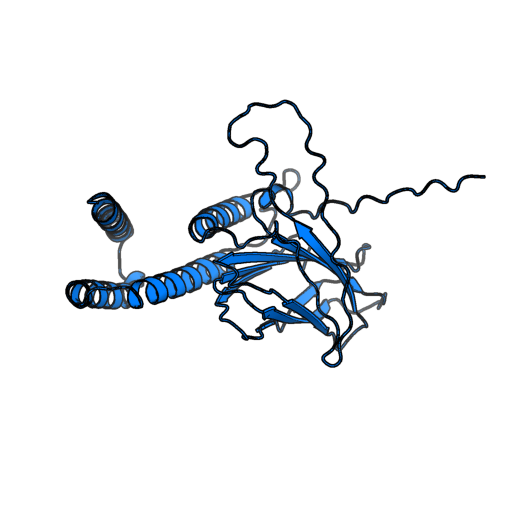OM 774 C C . SER A 1 92 ? 12.537 -6.125 -20.498 1.00 51.94 92 SER A C 1
ATOM 776 O O . SER A 1 92 ? 12.589 -6.207 -19.275 1.00 51.94 92 SER A O 1
ATOM 778 N N . THR A 1 93 ? 11.484 -6.585 -21.179 1.00 51.84 93 THR A N 1
ATOM 779 C CA . THR A 1 93 ? 10.777 -7.860 -20.896 1.00 51.84 93 THR A CA 1
ATOM 780 C C . THR A 1 93 ? 9.813 -8.030 -19.711 1.00 51.84 93 THR A C 1
ATOM 782 O O . THR A 1 93 ? 9.384 -9.159 -19.478 1.00 51.84 93 THR A O 1
ATOM 785 N N . SER A 1 94 ? 9.324 -6.992 -19.034 1.00 57.56 94 SER A N 1
ATOM 786 C CA . SER A 1 94 ? 8.184 -7.200 -18.123 1.00 57.56 94 SER A CA 1
ATOM 787 C C . SER A 1 94 ? 7.194 -6.038 -18.127 1.00 57.56 94 SER A C 1
ATOM 789 O O . SER A 1 94 ? 7.357 -5.063 -17.406 1.00 57.56 94 SER A O 1
ATOM 791 N N . ASN A 1 95 ? 6.103 -6.212 -18.880 1.00 71.19 95 ASN A N 1
ATOM 792 C CA . ASN A 1 95 ? 4.891 -5.386 -18.827 1.00 71.19 95 ASN A CA 1
ATOM 793 C C . ASN A 1 95 ? 4.074 -5.660 -17.547 1.00 71.19 95 ASN A C 1
ATOM 795 O O . ASN A 1 95 ? 2.848 -5.764 -17.612 1.00 71.19 95 ASN A O 1
ATOM 799 N N . LYS A 1 96 ? 4.734 -5.895 -16.410 1.00 80.31 96 LYS A N 1
ATOM 800 C CA . LYS A 1 96 ? 4.091 -6.286 -15.154 1.00 80.31 96 LYS A CA 1
ATOM 801 C C . LYS A 1 96 ? 4.445 -5.311 -14.042 1.00 80.31 96 LYS A C 1
ATOM 803 O O . LYS A 1 96 ? 5.602 -4.917 -13.925 1.00 80.31 96 LYS A O 1
ATOM 808 N N . ILE A 1 97 ? 3.459 -4.995 -13.210 1.00 86.75 97 ILE A N 1
ATOM 809 C CA . ILE A 1 97 ? 3.637 -4.270 -11.954 1.00 86.75 97 ILE A CA 1
ATOM 810 C C . ILE A 1 97 ? 3.206 -5.177 -10.822 1.00 86.75 97 ILE A C 1
ATOM 812 O O . ILE A 1 97 ? 2.090 -5.700 -10.837 1.00 86.75 97 ILE A O 1
ATOM 816 N N . ASP A 1 98 ? 4.072 -5.276 -9.823 1.00 89.31 98 ASP A N 1
ATOM 817 C CA . ASP A 1 98 ? 3.695 -5.787 -8.521 1.00 89.31 98 ASP A CA 1
ATOM 818 C C . ASP A 1 98 ? 3.318 -4.601 -7.620 1.00 89.31 98 ASP A C 1
ATOM 820 O O . ASP A 1 98 ? 4.170 -3.768 -7.292 1.00 89.31 98 ASP A O 1
ATOM 824 N N . PHE A 1 99 ? 2.040 -4.515 -7.250 1.00 92.69 99 PHE A N 1
ATOM 825 C CA . PHE A 1 99 ? 1.485 -3.480 -6.377 1.00 92.69 99 PHE A CA 1
ATOM 826 C C . PHE A 1 99 ? 0.920 -4.140 -5.118 1.00 92.69 99 PHE A C 1
ATOM 828 O O . PHE A 1 99 ? 0.181 -5.118 -5.209 1.00 92.69 99 PHE A O 1
ATOM 835 N N . VAL A 1 100 ? 1.272 -3.636 -3.938 1.00 94.44 100 VAL A N 1
ATOM 836 C CA . VAL A 1 100 ? 0.826 -4.196 -2.657 1.00 94.44 100 VAL A CA 1
ATOM 837 C C . VAL A 1 100 ? 0.027 -3.190 -1.855 1.00 94.44 100 VAL A C 1
ATOM 839 O O . VAL A 1 100 ? 0.335 -2.000 -1.862 1.00 94.44 100 VAL A O 1
ATOM 842 N N . ILE A 1 101 ? -0.981 -3.689 -1.145 1.00 94.94 101 ILE A N 1
ATOM 843 C CA . ILE A 1 101 ? -1.806 -2.936 -0.204 1.00 94.94 101 ILE A CA 1
ATOM 844 C C . ILE A 1 101 ? -1.774 -3.663 1.139 1.00 94.94 101 ILE A C 1
ATOM 846 O O . ILE A 1 101 ? -2.098 -4.847 1.224 1.00 94.94 101 ILE A O 1
ATOM 850 N N . ILE A 1 102 ? -1.396 -2.953 2.196 1.00 95.38 102 ILE A N 1
ATOM 851 C CA . ILE A 1 102 ? -1.277 -3.469 3.558 1.00 95.38 102 ILE A CA 1
ATOM 852 C C . ILE A 1 102 ? -2.250 -2.681 4.448 1.00 95.38 102 ILE A C 1
ATOM 854 O O . ILE A 1 102 ? -1.993 -1.513 4.756 1.00 95.38 102 ILE A O 1
ATOM 858 N N . PRO A 1 103 ? -3.384 -3.282 4.845 1.00 94.12 103 PRO A N 1
ATOM 859 C CA . PRO A 1 103 ? -4.338 -2.629 5.729 1.00 94.12 103 PRO A CA 1
ATOM 860 C C . PRO A 1 103 ? -3.860 -2.670 7.188 1.00 94.12 103 PRO A C 1
ATOM 862 O O . PRO A 1 103 ? -3.532 -3.736 7.712 1.00 94.12 103 PRO A O 1
ATOM 865 N N . PHE A 1 104 ? -3.874 -1.524 7.865 1.00 92.88 104 PHE A N 1
ATOM 866 C CA . PHE A 1 104 ? -3.619 -1.361 9.300 1.00 92.88 104 PHE A CA 1
ATOM 867 C C . PHE A 1 104 ? -4.865 -0.792 9.979 1.00 92.88 104 PHE A C 1
ATOM 869 O O . PHE A 1 104 ? -5.187 0.382 9.810 1.00 92.88 104 PHE A O 1
ATOM 876 N N . GLY A 1 105 ? -5.603 -1.618 10.712 1.00 89.50 105 GLY A N 1
ATOM 877 C CA . GLY A 1 105 ? -6.916 -1.248 11.233 1.00 89.50 105 GLY A CA 1
ATOM 878 C C . GLY A 1 105 ? -7.808 -2.457 11.457 1.00 89.50 105 GLY A C 1
ATOM 879 O O . GLY A 1 105 ? -7.324 -3.567 11.686 1.00 89.50 105 GLY A O 1
ATOM 880 N N . TYR A 1 106 ? -9.119 -2.252 11.384 1.00 86.44 106 TYR A N 1
ATOM 881 C CA . TYR A 1 106 ? -10.100 -3.290 11.686 1.00 86.44 106 TYR A CA 1
ATOM 882 C C . TYR A 1 106 ? -11.210 -3.359 10.630 1.00 86.44 106 TYR A C 1
ATOM 884 O O . TYR A 1 106 ? -11.574 -2.361 10.012 1.00 86.44 106 TYR A O 1
ATOM 892 N N . PHE A 1 107 ? -11.755 -4.563 10.445 1.00 85.00 107 PHE A N 1
ATOM 893 C CA . PHE A 1 107 ? -12.920 -4.824 9.601 1.00 85.00 107 PHE A CA 1
ATOM 894 C C . PHE A 1 107 ? -14.174 -4.936 10.480 1.00 85.00 107 PHE A C 1
ATOM 896 O O . PHE A 1 107 ? -14.145 -5.633 11.495 1.00 85.00 107 PHE A O 1
ATOM 903 N N . LYS A 1 108 ? -15.260 -4.250 10.111 1.00 73.88 108 LYS A N 1
ATOM 904 C CA . LYS A 1 108 ? -16.493 -4.075 10.906 1.00 73.88 108 LYS A CA 1
ATOM 905 C C . LYS A 1 108 ? -17.641 -5.047 10.556 1.00 73.88 108 LYS A C 1
ATOM 907 O O . LYS A 1 108 ? -18.763 -4.793 10.963 1.00 73.88 108 LYS A O 1
ATOM 912 N N . GLU A 1 109 ? -17.323 -6.190 9.938 1.00 69.12 109 GLU A N 1
ATOM 913 C CA . GLU A 1 109 ? -18.231 -7.201 9.338 1.00 69.12 109 GLU A CA 1
ATOM 914 C C . GLU A 1 109 ? -18.663 -6.873 7.895 1.00 69.12 109 GLU A C 1
ATOM 916 O O . GLU A 1 109 ? -18.786 -5.709 7.541 1.00 69.12 109 GLU A O 1
ATOM 921 N N . GLU A 1 110 ? -18.808 -7.923 7.068 1.00 69.12 110 GLU A N 1
ATOM 922 C CA . GLU A 1 110 ? -19.045 -7.892 5.606 1.00 69.12 110 GLU A CA 1
ATOM 923 C C . GLU A 1 110 ? -18.136 -6.924 4.828 1.00 69.12 110 GLU A C 1
ATOM 925 O O . GLU A 1 110 ? -18.463 -5.770 4.565 1.00 69.12 110 GLU A O 1
ATOM 930 N N . HIS A 1 111 ? -16.962 -7.419 4.434 1.00 77.81 111 HIS A N 1
ATOM 931 C CA . HIS A 1 111 ? -16.018 -6.666 3.615 1.00 77.81 111 HIS A CA 1
ATOM 932 C C . HIS A 1 111 ? -16.225 -6.942 2.123 1.00 77.81 111 HIS A C 1
ATOM 934 O O . HIS A 1 111 ? -16.220 -8.088 1.667 1.00 77.81 111 HIS A O 1
ATOM 940 N N . GLU A 1 112 ? -16.342 -5.871 1.350 1.00 85.75 112 GLU A N 1
ATOM 941 C CA . GLU A 1 112 ? -16.278 -5.913 -0.107 1.00 85.75 112 GLU A CA 1
ATOM 942 C C . GLU A 1 112 ? -15.066 -5.114 -0.556 1.00 85.75 112 GLU A C 1
ATOM 944 O O . GLU A 1 112 ? -14.867 -3.971 -0.151 1.00 85.75 112 GLU A O 1
ATOM 949 N N . PHE A 1 113 ? -14.253 -5.716 -1.410 1.00 87.50 113 PHE A N 1
ATOM 950 C CA . PHE A 1 113 ? -13.137 -5.037 -2.032 1.00 87.50 113 PHE A CA 1
ATOM 951 C C . PHE A 1 113 ? -13.460 -4.763 -3.495 1.00 87.50 113 PHE A C 1
ATOM 953 O O . PHE A 1 113 ? -13.648 -5.698 -4.270 1.00 87.50 113 PHE A O 1
ATOM 960 N N . ARG A 1 114 ? -13.519 -3.495 -3.891 1.00 88.88 114 ARG A N 1
ATOM 961 C CA . ARG A 1 114 ? -13.715 -3.086 -5.282 1.00 88.88 114 ARG A CA 1
ATOM 962 C C . ARG A 1 114 ? -12.455 -2.382 -5.759 1.00 88.88 114 ARG A C 1
ATOM 964 O O . ARG A 1 114 ? -11.861 -1.565 -5.054 1.00 88.88 114 ARG A O 1
ATOM 971 N N . LEU A 1 115 ? -12.038 -2.745 -6.962 1.00 89.81 115 LEU A N 1
ATOM 972 C CA . LEU A 1 115 ? -10.810 -2.260 -7.564 1.00 89.81 115 LEU A CA 1
ATOM 973 C C . LEU A 1 115 ? -11.064 -1.980 -9.035 1.00 89.81 115 LEU A C 1
ATOM 975 O O . LEU A 1 115 ? -11.522 -2.862 -9.763 1.00 89.81 115 LEU A O 1
ATOM 979 N N . ASN A 1 116 ? -10.706 -0.780 -9.474 1.00 89.69 116 ASN A N 1
ATOM 980 C CA . ASN A 1 116 ? -10.698 -0.431 -10.884 1.00 89.69 116 ASN A CA 1
ATOM 981 C C . ASN A 1 116 ? -9.323 0.116 -11.271 1.00 89.69 116 ASN A C 1
ATOM 983 O O . ASN A 1 116 ? -8.757 0.951 -10.567 1.00 89.69 116 ASN A O 1
ATOM 987 N N . ILE A 1 117 ? -8.773 -0.368 -12.384 1.00 89.25 117 ILE A N 1
ATOM 988 C CA . ILE A 1 117 ? -7.455 0.036 -12.873 1.00 89.25 117 ILE A CA 1
ATOM 989 C C . ILE A 1 117 ? -7.625 0.559 -14.289 1.00 89.25 117 ILE A C 1
ATOM 991 O O . ILE A 1 117 ? -7.930 -0.199 -15.209 1.00 89.25 117 ILE A O 1
ATOM 995 N N . ASN A 1 118 ? -7.380 1.854 -14.460 1.00 88.06 118 ASN A N 1
ATOM 996 C CA . ASN A 1 118 ? -7.601 2.546 -15.722 1.00 88.06 118 ASN A CA 1
ATOM 997 C C . ASN A 1 118 ? -6.291 3.116 -16.262 1.00 88.06 118 ASN A C 1
ATOM 999 O O . ASN A 1 118 ? -5.485 3.682 -15.525 1.00 88.06 118 ASN A O 1
ATOM 1003 N N . SER A 1 119 ? -6.094 3.009 -17.573 1.00 85.12 119 SER A N 1
ATOM 1004 C CA . SER A 1 119 ? -5.033 3.706 -18.296 1.00 85.12 119 SER A CA 1
ATOM 1005 C C . SER A 1 119 ? -5.592 4.252 -19.601 1.00 85.12 119 SER A C 1
ATOM 1007 O O . SER A 1 119 ? -6.302 3.560 -20.327 1.00 85.12 119 SER A O 1
ATOM 1009 N N . ASN A 1 120 ? -5.238 5.497 -19.917 1.00 82.81 120 ASN A N 1
ATOM 1010 C CA . ASN A 1 120 ? -5.604 6.126 -21.187 1.00 82.81 120 ASN A CA 1
ATOM 1011 C C . ASN A 1 120 ? -4.733 5.626 -22.352 1.00 82.81 120 ASN A C 1
ATOM 1013 O O . ASN A 1 120 ? -5.035 5.903 -23.511 1.00 82.81 120 ASN A O 1
ATOM 1017 N N . GLN A 1 121 ? -3.630 4.933 -22.052 1.00 80.94 121 GLN A N 1
ATOM 1018 C CA . GLN A 1 121 ? -2.659 4.488 -23.046 1.00 80.94 121 GLN A CA 1
ATOM 1019 C C . GLN A 1 121 ? -2.955 3.066 -23.517 1.00 80.94 121 GLN A C 1
ATOM 1021 O O . GLN A 1 121 ? -2.979 2.834 -24.723 1.00 80.94 121 GLN A O 1
ATOM 1026 N N . VAL A 1 122 ? -3.194 2.119 -22.607 1.00 80.62 122 VAL A N 1
ATOM 1027 C CA . VAL A 1 122 ? -3.336 0.692 -22.947 1.00 80.62 122 VAL A CA 1
ATOM 1028 C C . VAL A 1 122 ? -4.387 -0.001 -22.088 1.00 80.62 122 VAL A C 1
ATOM 1030 O O . VAL A 1 122 ? -4.656 0.403 -20.959 1.00 80.62 122 VAL A O 1
ATOM 1033 N N . ALA A 1 123 ? -4.935 -1.102 -22.604 1.00 82.88 123 ALA A N 1
ATOM 1034 C CA . ALA A 1 123 ? -5.771 -1.989 -21.810 1.00 82.88 123 ALA A CA 1
ATOM 1035 C C . ALA A 1 123 ? -4.912 -2.749 -20.786 1.00 82.88 123 ALA A C 1
ATOM 1037 O O . ALA A 1 123 ? -3.989 -3.491 -21.146 1.00 82.88 123 ALA A O 1
ATOM 1038 N N . LEU A 1 124 ? -5.240 -2.567 -19.509 1.00 84.50 124 LEU A N 1
ATOM 1039 C CA . LEU A 1 124 ? -4.610 -3.259 -18.393 1.00 84.50 124 LEU A CA 1
ATOM 1040 C C . LEU A 1 124 ? -5.461 -4.456 -17.973 1.00 84.50 124 LEU A C 1
ATOM 1042 O O . LEU A 1 124 ? -6.687 -4.400 -17.964 1.00 84.50 124 LEU A O 1
ATOM 1046 N N . SER A 1 125 ? -4.793 -5.545 -17.612 1.00 87.31 125 SER A N 1
ATOM 1047 C CA . SER A 1 125 ? -5.400 -6.671 -16.901 1.00 87.31 125 SER A CA 1
ATOM 1048 C C . SER A 1 125 ? -4.714 -6.831 -15.555 1.00 87.31 125 SER A C 1
ATOM 1050 O O . SER A 1 125 ? -3.567 -6.416 -15.399 1.00 87.31 125 SER A O 1
ATOM 1052 N N . PHE A 1 126 ? -5.375 -7.441 -14.579 1.00 88.81 126 PHE A N 1
ATOM 1053 C CA . PHE A 1 126 ? -4.757 -7.699 -13.287 1.00 88.81 126 PHE A CA 1
ATOM 1054 C C . PHE A 1 126 ? -5.261 -9.004 -12.681 1.00 88.81 126 PHE A C 1
ATOM 1056 O O . PHE A 1 126 ? -6.389 -9.409 -12.942 1.00 88.81 126 PHE A O 1
ATOM 1063 N N . ASP A 1 127 ? -4.406 -9.625 -11.873 1.00 89.62 127 ASP A N 1
ATOM 1064 C CA . ASP A 1 127 ? -4.793 -10.671 -10.928 1.00 89.62 127 ASP A CA 1
ATOM 1065 C C . ASP A 1 127 ? -4.641 -10.103 -9.512 1.00 89.62 127 ASP A C 1
ATOM 1067 O O . ASP A 1 127 ? -3.727 -9.308 -9.257 1.00 89.62 127 ASP A O 1
ATOM 1071 N N . ILE A 1 128 ? -5.511 -10.513 -8.594 1.00 91.06 128 ILE A N 1
ATOM 1072 C CA . ILE A 1 128 ? -5.457 -10.113 -7.189 1.00 91.06 128 ILE A CA 1
ATOM 1073 C C . ILE A 1 128 ? -5.278 -11.332 -6.294 1.00 91.06 128 ILE A C 1
ATOM 1075 O O . ILE A 1 128 ? -5.920 -12.366 -6.466 1.00 91.06 128 ILE A O 1
ATOM 1079 N N . PHE A 1 129 ? -4.420 -11.177 -5.297 1.00 90.69 129 PHE A N 1
ATOM 1080 C CA . PHE A 1 129 ? -4.120 -12.198 -4.318 1.00 90.69 129 PHE A CA 1
ATOM 1081 C C . PHE A 1 129 ? -4.187 -11.629 -2.903 1.00 90.69 129 PHE A C 1
ATOM 1083 O O . PHE A 1 129 ? -3.864 -10.465 -2.677 1.00 90.69 129 PHE A O 1
ATOM 1090 N N . SER A 1 130 ? -4.539 -12.464 -1.935 1.00 90.94 130 SER A N 1
ATOM 1091 C CA . SER A 1 130 ? -4.444 -12.169 -0.509 1.00 90.94 130 SER A CA 1
ATOM 1092 C C . SER A 1 130 ? -3.380 -13.027 0.161 1.00 90.94 130 SER A C 1
ATOM 1094 O O . SER A 1 130 ? -3.169 -14.192 -0.193 1.00 90.94 130 SER A O 1
ATOM 1096 N N . TRP A 1 131 ? -2.742 -12.450 1.171 1.00 90.19 131 TRP A N 1
ATOM 1097 C CA . TRP A 1 131 ? -1.816 -13.126 2.062 1.00 90.19 131 TRP A CA 1
ATOM 1098 C C . TRP A 1 131 ? -2.202 -12.878 3.514 1.00 90.19 131 TRP A C 1
ATOM 1100 O O . TRP A 1 131 ? -2.458 -11.738 3.910 1.00 90.19 131 TRP A O 1
ATOM 1110 N N . SER A 1 132 ? -2.168 -13.944 4.310 1.00 87.69 132 SER A N 1
ATOM 1111 C CA . SER A 1 132 ? -2.302 -13.882 5.760 1.00 87.69 132 SER A CA 1
ATOM 1112 C C . SER A 1 132 ? -1.160 -14.660 6.412 1.00 87.69 132 SER A C 1
ATOM 1114 O O . SER A 1 132 ? -0.926 -15.813 6.040 1.00 87.69 132 SER A O 1
ATOM 1116 N N . PRO A 1 133 ? -0.448 -14.069 7.389 1.00 82.38 133 PRO A N 1
ATOM 1117 C CA . PRO A 1 133 ? 0.639 -14.751 8.072 1.00 82.38 133 PRO A CA 1
ATOM 1118 C C . PRO A 1 133 ? 0.107 -15.967 8.838 1.00 82.38 133 PRO A C 1
ATOM 1120 O O . PRO A 1 133 ? -0.957 -15.934 9.464 1.00 82.38 133 PRO A O 1
ATOM 1123 N N . SER A 1 134 ? 0.868 -17.060 8.809 1.00 70.50 134 SER A N 1
ATOM 1124 C CA . SER A 1 134 ? 0.495 -18.284 9.514 1.00 70.50 134 SER A CA 1
ATOM 1125 C C . SER A 1 134 ? 0.592 -18.095 11.029 1.00 70.50 134 SER A C 1
ATOM 1127 O O . SER A 1 134 ? 1.673 -17.918 11.588 1.00 70.50 134 SER A O 1
ATOM 1129 N N . ASN A 1 135 ? -0.541 -18.202 11.725 1.00 58.72 135 ASN A N 1
ATOM 1130 C CA . ASN A 1 135 ? -0.589 -18.154 13.192 1.00 58.72 135 ASN A CA 1
ATOM 1131 C C . ASN A 1 135 ? -0.170 -19.477 13.863 1.00 58.72 135 ASN A C 1
ATOM 1133 O O . ASN A 1 135 ? -0.131 -19.553 15.091 1.00 58.72 135 ASN A O 1
ATOM 1137 N N . LEU A 1 136 ? 0.142 -20.522 13.086 1.00 53.28 136 LEU A N 1
ATOM 1138 C CA . LEU A 1 136 ? 0.333 -21.888 13.588 1.00 53.28 136 LEU A CA 1
ATOM 1139 C C . LEU A 1 136 ? 1.550 -22.068 14.511 1.00 53.28 136 LEU A C 1
ATOM 1141 O O . LEU A 1 136 ? 1.591 -23.053 15.244 1.00 53.28 136 LEU A O 1
ATOM 1145 N N . PHE A 1 137 ? 2.519 -21.143 14.535 1.00 49.78 137 PHE A N 1
ATOM 1146 C CA . PHE A 1 137 ? 3.798 -21.390 15.219 1.00 49.78 137 PHE A CA 1
ATOM 1147 C C . PHE A 1 137 ? 4.359 -20.241 16.065 1.00 49.78 137 PHE A C 1
ATOM 1149 O O . PHE A 1 137 ? 5.553 -20.257 16.354 1.00 49.78 137 PHE A O 1
ATOM 1156 N N . LYS A 1 138 ? 3.535 -19.309 16.576 1.00 46.84 138 LYS A N 1
ATOM 1157 C CA . LYS A 1 138 ? 4.028 -18.262 17.507 1.00 46.84 138 LYS A CA 1
ATOM 1158 C C . LYS A 1 138 ? 4.825 -18.818 18.711 1.00 46.84 138 LYS A C 1
ATOM 1160 O O . LYS A 1 138 ? 5.648 -18.096 19.255 1.00 46.84 138 LYS A O 1
ATOM 1165 N N . ASN A 1 139 ? 4.648 -20.098 19.071 1.00 42.59 139 ASN A N 1
ATOM 1166 C CA . ASN A 1 139 ? 5.307 -20.743 20.217 1.00 42.59 139 ASN A CA 1
ATOM 1167 C C . ASN A 1 139 ? 6.152 -21.995 19.897 1.00 42.59 139 ASN A C 1
ATOM 1169 O O . ASN A 1 139 ? 6.570 -22.683 20.827 1.00 42.59 139 ASN A O 1
ATOM 1173 N N . VAL A 1 140 ? 6.422 -22.336 18.630 1.00 43.47 140 VAL A N 1
ATOM 1174 C CA . VAL A 1 140 ? 7.197 -23.553 18.314 1.00 43.47 140 VAL A CA 1
ATOM 1175 C C . VAL A 1 140 ? 8.331 -23.223 17.352 1.00 43.47 140 VAL A C 1
ATOM 1177 O O . VAL A 1 140 ? 8.092 -22.863 16.203 1.00 43.47 140 VAL A O 1
ATOM 1180 N N . LYS A 1 141 ? 9.577 -23.423 17.807 1.00 39.81 141 LYS A N 1
ATOM 1181 C CA . LYS A 1 141 ? 10.761 -23.576 16.945 1.00 39.81 141 LYS A CA 1
ATOM 1182 C C . LYS A 1 141 ? 10.561 -24.808 16.051 1.00 39.81 141 LYS A C 1
ATOM 1184 O O . LYS A 1 141 ? 11.084 -25.876 16.359 1.00 39.81 141 LYS A O 1
ATOM 1189 N N . SER A 1 142 ? 9.742 -24.718 15.006 1.00 42.19 142 SER A N 1
ATOM 1190 C CA . SER A 1 142 ? 9.464 -25.857 14.132 1.00 42.19 142 SER A CA 1
ATOM 1191 C C . SER A 1 142 ? 10.144 -25.693 12.775 1.00 42.19 142 SER A C 1
ATOM 1193 O O . SER A 1 142 ? 10.077 -24.653 12.133 1.00 42.19 142 SER A O 1
ATOM 1195 N N . VAL A 1 143 ? 10.816 -26.771 12.373 1.00 47.53 143 VAL A N 1
ATOM 1196 C CA . VAL A 1 143 ? 11.605 -26.990 11.147 1.00 47.53 143 VAL A CA 1
ATOM 1197 C C . VAL A 1 143 ? 10.692 -27.198 9.917 1.00 47.53 143 VAL A C 1
ATOM 1199 O O . VAL A 1 143 ? 11.115 -27.697 8.878 1.00 47.53 143 VAL A O 1
ATOM 1202 N N . ILE A 1 144 ? 9.404 -26.851 10.017 1.00 46.03 144 ILE A N 1
ATOM 1203 C CA . ILE A 1 144 ? 8.426 -27.095 8.957 1.00 46.03 144 ILE A CA 1
ATOM 1204 C C . ILE A 1 144 ? 8.514 -25.955 7.947 1.00 46.03 144 ILE A C 1
ATOM 1206 O O . ILE A 1 144 ? 8.216 -24.804 8.254 1.00 46.03 144 ILE A O 1
ATOM 1210 N N . LYS A 1 145 ? 8.917 -26.298 6.722 1.00 43.91 145 LYS A N 1
ATOM 1211 C CA . LYS A 1 145 ? 8.894 -25.397 5.571 1.00 43.91 145 LYS A CA 1
ATOM 1212 C C . LYS A 1 145 ? 7.428 -25.067 5.272 1.00 43.91 145 LYS A C 1
ATOM 1214 O O . LYS A 1 145 ? 6.719 -25.896 4.705 1.00 43.91 145 LYS A O 1
ATOM 1219 N N . ILE A 1 146 ? 6.959 -23.906 5.724 1.00 52.34 146 ILE A N 1
ATOM 1220 C CA . ILE A 1 146 ? 5.628 -23.410 5.369 1.00 52.34 146 ILE A CA 1
ATOM 1221 C C . ILE A 1 146 ? 5.663 -23.144 3.863 1.00 52.34 146 ILE A C 1
ATOM 1223 O O . ILE A 1 146 ? 6.523 -22.411 3.375 1.00 52.34 146 ILE A O 1
ATOM 1227 N N . ASP A 1 147 ? 4.784 -23.809 3.114 1.00 55.12 147 ASP A N 1
ATOM 1228 C CA . ASP A 1 147 ? 4.613 -23.532 1.691 1.00 55.12 147 ASP A CA 1
ATOM 1229 C C . ASP A 1 147 ? 3.828 -22.226 1.583 1.00 55.12 147 ASP A C 1
ATOM 1231 O O . ASP A 1 147 ? 2.598 -22.219 1.594 1.00 55.12 147 ASP A O 1
ATOM 1235 N N . ASN A 1 148 ? 4.562 -21.115 1.608 1.00 63.50 148 ASN A N 1
ATOM 1236 C CA . ASN A 1 148 ? 4.004 -19.779 1.536 1.00 63.50 148 ASN A CA 1
ATOM 1237 C C . ASN A 1 148 ? 3.332 -19.588 0.168 1.00 63.50 148 ASN A C 1
ATOM 1239 O O . ASN A 1 148 ? 3.998 -19.286 -0.820 1.00 63.50 148 ASN A O 1
ATOM 1243 N N . GLN A 1 149 ? 2.016 -19.799 0.101 1.00 72.81 149 GLN A N 1
ATOM 1244 C CA . GLN A 1 149 ? 1.224 -19.606 -1.109 1.00 72.81 149 GLN A CA 1
ATOM 1245 C C . GLN A 1 149 ? 0.237 -18.453 -0.943 1.00 72.81 149 GLN A C 1
ATOM 1247 O O . GLN A 1 149 ? -0.577 -18.438 -0.023 1.00 72.81 149 GLN A O 1
ATOM 1252 N N . TYR A 1 150 ? 0.317 -17.493 -1.862 1.00 84.19 150 TYR A N 1
ATOM 1253 C CA . TYR A 1 150 ? -0.726 -16.495 -2.048 1.00 84.19 150 TYR A CA 1
ATOM 1254 C C . TYR A 1 150 ? -2.031 -17.164 -2.464 1.00 84.19 150 TYR A C 1
ATOM 1256 O O . TYR A 1 150 ? -2.032 -18.076 -3.294 1.00 84.19 150 TYR A O 1
ATOM 1264 N N . GLN A 1 151 ? -3.136 -16.657 -1.933 1.00 86.75 151 GLN A N 1
ATOM 1265 C CA . GLN A 1 151 ? -4.466 -17.072 -2.342 1.00 86.75 151 GLN A CA 1
ATOM 1266 C C . GLN A 1 151 ? -5.012 -16.100 -3.383 1.00 86.75 151 GLN A C 1
ATOM 1268 O O . GLN A 1 151 ? -5.119 -14.911 -3.112 1.00 86.75 151 GLN A O 1
ATOM 1273 N N . GLU A 1 152 ? -5.365 -16.593 -4.565 1.00 88.81 152 GLU A N 1
ATOM 1274 C CA . GLU A 1 152 ? -6.027 -15.786 -5.595 1.00 88.81 152 GLU A CA 1
ATOM 1275 C C . GLU A 1 152 ? -7.465 -15.442 -5.177 1.00 88.81 152 GLU A C 1
ATOM 1277 O O . GLU A 1 152 ? -8.202 -16.315 -4.710 1.00 88.81 152 GLU A O 1
ATOM 1282 N N . LEU A 1 153 ? -7.862 -14.175 -5.340 1.00 88.00 153 LEU A N 1
ATOM 1283 C CA . LEU A 1 153 ? -9.233 -13.729 -5.098 1.00 88.00 153 LEU A CA 1
ATOM 1284 C C . LEU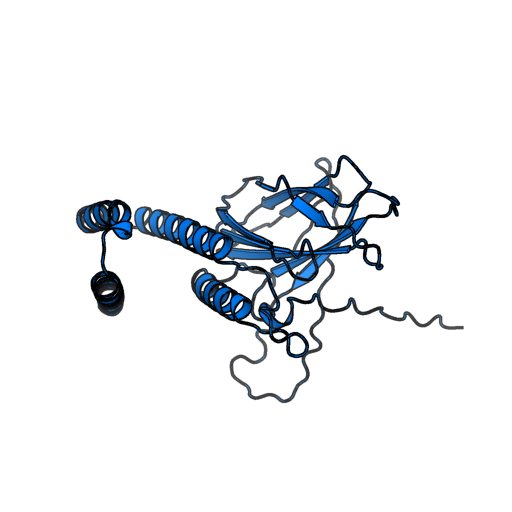 A 1 153 ? -10.021 -13.769 -6.406 1.00 88.00 153 LEU A C 1
ATOM 1286 O O . LEU A 1 153 ? -9.670 -13.112 -7.385 1.00 88.00 153 LEU A O 1
ATOM 1290 N N . ILE A 1 154 ? -11.117 -14.521 -6.401 1.00 85.69 154 ILE A N 1
ATOM 1291 C CA . ILE A 1 154 ? -12.001 -14.655 -7.559 1.00 85.69 154 ILE A CA 1
ATOM 1292 C C . ILE A 1 154 ? -13.059 -13.544 -7.490 1.00 85.69 154 ILE A C 1
ATOM 1294 O O . ILE A 1 154 ? -13.675 -13.378 -6.433 1.00 85.69 154 ILE A O 1
ATOM 1298 N N . PRO A 1 155 ? -13.281 -12.778 -8.575 1.00 86.69 155 PRO A N 1
ATOM 1299 C CA . PRO A 1 155 ? -14.287 -11.727 -8.586 1.00 86.69 155 PRO A CA 1
ATOM 1300 C C . PRO A 1 155 ? -15.700 -12.315 -8.535 1.00 86.69 155 PRO A C 1
ATOM 1302 O O . PRO A 1 155 ? -16.015 -13.294 -9.215 1.00 86.69 155 PRO A O 1
ATOM 1305 N N . PHE A 1 156 ? -16.561 -11.660 -7.771 1.00 84.94 156 PHE A N 1
ATOM 1306 C CA . PHE A 1 156 ? -18.007 -11.803 -7.829 1.00 84.94 156 PHE A CA 1
ATOM 1307 C C . PHE A 1 156 ? -18.581 -10.708 -8.727 1.00 84.94 156 PHE A C 1
ATOM 1309 O O . PHE A 1 156 ? -18.048 -9.602 -8.777 1.00 84.94 156 PHE A O 1
ATOM 1316 N N . ASP A 1 157 ? -19.661 -11.027 -9.431 1.00 82.12 157 ASP A N 1
ATOM 1317 C CA . ASP A 1 157 ? -20.371 -10.108 -10.322 1.00 82.12 157 ASP A CA 1
ATOM 1318 C C . ASP A 1 157 ? -21.699 -9.690 -9.672 1.00 82.12 157 ASP A C 1
ATOM 1320 O O . ASP A 1 157 ? -22.478 -10.549 -9.240 1.00 82.12 157 ASP A O 1
ATOM 1324 N N . ASP A 1 158 ? -21.948 -8.384 -9.569 1.00 74.94 158 ASP A N 1
ATOM 1325 C CA . ASP A 1 158 ? -23.226 -7.808 -9.153 1.00 74.94 158 ASP A CA 1
ATOM 1326 C C . ASP A 1 158 ? -23.667 -6.657 -10.081 1.00 74.94 158 ASP A C 1
ATOM 1328 O O . ASP A 1 158 ? -22.966 -6.226 -10.995 1.00 74.94 158 ASP A O 1
ATOM 1332 N N . PHE A 1 159 ? -24.858 -6.103 -9.841 1.00 69.81 159 PHE A N 1
ATOM 1333 C CA . PHE A 1 159 ? -25.389 -4.989 -10.643 1.00 69.81 159 PHE A CA 1
ATOM 1334 C C . PHE A 1 159 ? -24.567 -3.686 -10.562 1.00 69.81 159 PHE A C 1
ATOM 1336 O O . PHE A 1 159 ? -24.805 -2.768 -11.347 1.00 69.81 159 PHE A O 1
ATOM 1343 N N . LYS A 1 160 ? -23.649 -3.569 -9.601 1.00 67.50 160 LYS A N 1
ATOM 1344 C CA . LYS A 1 160 ? -22.752 -2.428 -9.388 1.00 67.50 160 LYS A CA 1
ATOM 1345 C C . LYS A 1 160 ? -21.324 -2.712 -9.891 1.00 67.50 160 LYS A C 1
ATOM 1347 O O . LYS A 1 160 ? -20.470 -1.841 -9.722 1.00 67.50 160 LYS A O 1
ATOM 1352 N N . GLY A 1 161 ? -21.073 -3.868 -10.510 1.00 74.69 161 GLY A N 1
ATOM 1353 C CA . GLY A 1 161 ? -19.790 -4.269 -11.085 1.00 74.69 161 GLY A CA 1
ATOM 1354 C C . GLY A 1 161 ? -19.145 -5.457 -10.366 1.00 74.69 161 GLY A C 1
ATOM 1355 O O . GLY A 1 161 ? -19.793 -6.205 -9.640 1.00 74.69 161 GLY A O 1
ATOM 1356 N N . TYR A 1 162 ? -17.840 -5.634 -10.579 1.00 83.19 162 TYR A N 1
ATOM 1357 C CA . TYR A 1 162 ? -17.092 -6.705 -9.925 1.00 83.19 162 TYR A CA 1
ATOM 1358 C C . TYR A 1 162 ? -16.601 -6.283 -8.540 1.00 83.19 162 TYR A C 1
ATOM 1360 O O . TYR A 1 162 ? -16.110 -5.166 -8.353 1.00 83.19 162 TYR A O 1
ATOM 1368 N N . TYR A 1 163 ? -16.667 -7.206 -7.588 1.00 88.00 163 TYR A N 1
ATOM 1369 C CA . TYR A 1 163 ? -16.070 -7.055 -6.264 1.00 88.00 163 TYR A CA 1
ATOM 1370 C C . TYR A 1 163 ? -15.377 -8.350 -5.837 1.00 88.00 163 TYR A C 1
ATOM 1372 O O . TYR A 1 163 ? -15.628 -9.428 -6.371 1.00 88.00 163 TYR A O 1
ATOM 1380 N N . PHE A 1 164 ? -14.492 -8.249 -4.856 1.00 88.56 164 PHE A N 1
ATOM 1381 C CA . PHE A 1 164 ? -13.748 -9.361 -4.287 1.00 88.56 164 PHE A CA 1
ATOM 1382 C C . PHE A 1 164 ? -14.092 -9.491 -2.806 1.00 88.56 164 PHE A C 1
ATOM 1384 O O . PHE A 1 164 ? -14.235 -8.493 -2.097 1.00 88.56 164 PHE A O 1
ATOM 1391 N N . GLN A 1 165 ? -14.186 -10.726 -2.321 1.00 84.88 165 GLN A N 1
ATOM 1392 C CA . GLN A 1 165 ? -14.272 -11.014 -0.892 1.00 84.88 165 GLN A CA 1
ATOM 1393 C C . GLN A 1 165 ? -12.966 -11.655 -0.445 1.00 84.88 165 GLN A C 1
ATOM 1395 O O . GLN A 1 165 ? -12.521 -12.639 -1.033 1.00 84.88 165 GLN A O 1
ATOM 1400 N N . VAL A 1 166 ? -12.358 -11.113 0.608 1.00 80.81 166 VAL A N 1
ATOM 1401 C CA . VAL A 1 166 ? -11.251 -11.797 1.285 1.00 80.81 166 VAL A CA 1
ATOM 1402 C C . VAL A 1 166 ? -11.798 -12.880 2.216 1.00 80.81 166 VAL A C 1
ATOM 1404 O O . VAL A 1 166 ? -12.943 -12.819 2.667 1.00 80.81 166 VAL A O 1
ATOM 1407 N N . GLU A 1 167 ? -11.011 -13.910 2.508 1.00 75.19 167 GLU A N 1
ATOM 1408 C CA . GLU A 1 167 ? -11.443 -14.923 3.470 1.00 75.19 167 GLU A CA 1
ATOM 1409 C C . GLU A 1 167 ? -11.610 -14.337 4.877 1.00 75.19 167 GLU A C 1
ATOM 1411 O O . GLU A 1 167 ? -10.941 -13.377 5.251 1.00 75.19 167 GLU A O 1
ATOM 1416 N N . LYS A 1 168 ? -12.424 -14.984 5.723 1.00 70.88 168 LYS A N 1
ATOM 1417 C CA . LYS A 1 168 ? -12.587 -14.602 7.143 1.00 70.88 168 LYS A CA 1
ATOM 1418 C C . LYS A 1 168 ? -11.270 -14.584 7.935 1.00 70.88 168 LYS A C 1
ATOM 1420 O O . LYS A 1 168 ? -11.206 -13.979 9.005 1.00 70.88 168 LYS A O 1
ATOM 1425 N N . ALA A 1 169 ? -10.248 -15.296 7.459 1.00 69.75 169 ALA A N 1
ATOM 1426 C CA . ALA A 1 169 ? -8.923 -15.313 8.067 1.00 69.75 169 ALA A CA 1
ATOM 1427 C C . ALA A 1 169 ? -8.131 -14.020 7.807 1.00 69.75 169 ALA A C 1
ATOM 1429 O O . ALA A 1 169 ? -7.278 -13.671 8.626 1.00 69.75 169 ALA A O 1
ATOM 1430 N N . PHE A 1 170 ? -8.433 -13.301 6.722 1.00 81.25 170 PHE A N 1
ATOM 1431 C CA . PHE A 1 170 ? -7.789 -12.042 6.382 1.00 81.25 170 PHE A CA 1
ATOM 1432 C C . PHE A 1 170 ? -8.276 -10.932 7.312 1.00 81.25 170 PHE A C 1
ATOM 1434 O O . PHE A 1 170 ? -9.475 -10.700 7.464 1.00 81.25 170 PHE A O 1
ATOM 1441 N N . LYS A 1 171 ? -7.336 -10.249 7.965 1.00 86.88 171 LYS A N 1
ATOM 1442 C CA . LYS A 1 171 ? -7.626 -9.188 8.935 1.00 86.88 171 LYS A CA 1
ATOM 1443 C C . LYS A 1 171 ? -6.709 -8.000 8.711 1.00 86.88 171 LYS A C 1
ATOM 1445 O O . LYS A 1 171 ? -5.625 -8.143 8.156 1.00 86.88 171 LYS A O 1
ATOM 1450 N N . GLY A 1 172 ? -7.137 -6.831 9.179 1.00 86.19 172 GLY A N 1
ATOM 1451 C CA . GLY A 1 172 ? -6.252 -5.679 9.271 1.00 86.19 172 GLY A CA 1
ATOM 1452 C C . GLY A 1 172 ? -5.122 -5.962 10.259 1.00 86.19 172 GLY A C 1
ATOM 1453 O O . GLY A 1 172 ? -5.293 -6.704 11.230 1.00 86.19 172 GLY A O 1
ATOM 1454 N N . ASN A 1 173 ? -3.953 -5.400 9.984 1.00 90.12 173 ASN A N 1
ATOM 1455 C CA . ASN A 1 173 ? -2.814 -5.464 10.887 1.00 90.12 173 ASN A CA 1
ATOM 1456 C C . ASN A 1 173 ? -3.000 -4.467 12.033 1.00 90.12 173 ASN A C 1
ATOM 1458 O O . ASN A 1 173 ? -3.631 -3.422 11.869 1.00 90.12 173 ASN A O 1
ATOM 1462 N N . GLU A 1 174 ? -2.422 -4.765 13.194 1.00 85.50 174 GLU A N 1
ATOM 1463 C CA . GLU A 1 174 ? -2.391 -3.814 14.304 1.00 85.50 174 GLU A CA 1
ATOM 1464 C C . GLU A 1 174 ? -1.603 -2.562 13.908 1.00 85.50 174 GLU A C 1
ATOM 1466 O O . GLU A 1 174 ? -0.518 -2.663 13.336 1.00 85.50 174 GLU A O 1
ATOM 1471 N N . THR A 1 175 ? -2.099 -1.374 14.263 1.00 79.94 175 THR A N 1
ATOM 1472 C CA . THR A 1 175 ? -1.450 -0.097 13.918 1.00 79.94 175 THR A CA 1
ATOM 1473 C C . THR A 1 175 ? -0.012 -0.006 14.430 1.00 79.94 175 THR A C 1
ATOM 1475 O O . THR A 1 175 ? 0.821 0.624 13.793 1.00 79.94 175 THR A O 1
ATOM 1478 N N . ARG A 1 176 ? 0.330 -0.684 15.535 1.00 78.31 176 ARG A N 1
ATOM 1479 C CA . ARG A 1 176 ? 1.715 -0.766 16.027 1.00 78.31 176 ARG A CA 1
ATOM 1480 C C . ARG A 1 176 ? 2.673 -1.346 14.980 1.00 78.31 176 ARG A C 1
ATOM 1482 O O . ARG A 1 176 ? 3.795 -0.861 14.860 1.00 78.31 176 ARG A O 1
ATOM 1489 N N . LEU A 1 177 ? 2.230 -2.341 14.211 1.00 85.44 177 LEU A N 1
ATOM 1490 C CA . LEU A 1 177 ? 3.045 -2.987 13.181 1.00 85.44 177 LEU A CA 1
ATOM 1491 C C . LEU A 1 177 ? 3.383 -2.022 12.031 1.00 85.44 177 LEU A C 1
ATOM 1493 O O . LEU A 1 177 ? 4.366 -2.230 11.330 1.00 85.44 177 LEU A O 1
ATOM 1497 N N . LEU A 1 178 ? 2.632 -0.928 11.855 1.00 86.75 178 LEU A N 1
ATOM 1498 C CA . LEU A 1 178 ? 2.966 0.097 10.864 1.00 86.75 178 LEU A CA 1
ATOM 1499 C C . LEU A 1 178 ? 4.311 0.760 11.173 1.00 86.75 178 LEU A C 1
ATOM 1501 O O . LEU A 1 178 ? 5.089 1.015 10.262 1.00 86.75 178 LEU A O 1
ATOM 1505 N N . PHE A 1 179 ? 4.620 1.001 12.448 1.00 83.12 179 PHE A N 1
ATOM 1506 C CA . PHE A 1 179 ? 5.918 1.556 12.835 1.00 83.12 179 PHE A CA 1
ATOM 1507 C C . PHE A 1 179 ? 7.063 0.581 12.567 1.00 83.12 179 PHE A C 1
ATOM 1509 O O . PHE A 1 179 ? 8.142 0.997 12.150 1.00 83.12 179 PHE A O 1
ATOM 1516 N N . GLU A 1 180 ? 6.822 -0.716 12.756 1.00 86.25 180 GLU A N 1
ATOM 1517 C CA . GLU A 1 180 ? 7.783 -1.763 12.403 1.00 86.25 180 GLU A CA 1
ATOM 1518 C C . GLU A 1 180 ? 8.023 -1.789 10.886 1.00 86.25 180 GLU A C 1
ATOM 1520 O O . GLU A 1 180 ? 9.173 -1.841 10.451 1.00 86.25 180 GLU A O 1
ATOM 1525 N N . LEU A 1 181 ? 6.965 -1.635 10.081 1.00 89.56 181 LEU A N 1
ATOM 1526 C CA . LEU A 1 181 ? 7.069 -1.510 8.627 1.00 89.56 181 LEU A CA 1
ATOM 1527 C C . LEU A 1 181 ? 7.825 -0.239 8.206 1.00 89.56 181 LEU A C 1
ATOM 1529 O O . LEU A 1 181 ? 8.663 -0.303 7.313 1.00 89.56 181 LEU A O 1
ATOM 1533 N N . ILE A 1 182 ? 7.577 0.906 8.850 1.00 87.50 182 ILE A N 1
ATOM 1534 C CA . ILE A 1 182 ? 8.298 2.161 8.571 1.00 87.50 182 ILE A CA 1
ATOM 1535 C C . ILE A 1 182 ? 9.792 1.998 8.866 1.00 87.50 182 ILE A C 1
ATOM 1537 O O . ILE A 1 182 ? 10.620 2.366 8.035 1.00 87.50 182 ILE A O 1
ATOM 1541 N N . ASN A 1 183 ? 10.145 1.409 10.012 1.00 86.38 183 ASN A N 1
ATOM 1542 C CA . ASN A 1 183 ? 11.541 1.116 10.344 1.00 86.38 183 ASN A CA 1
ATOM 1543 C C . ASN A 1 183 ? 12.173 0.199 9.293 1.00 86.38 183 ASN A C 1
ATOM 1545 O O . ASN A 1 183 ? 13.294 0.444 8.853 1.00 86.38 183 ASN A O 1
ATOM 1549 N N . TYR A 1 184 ? 11.422 -0.799 8.824 1.00 88.38 184 TYR A N 1
ATOM 1550 C CA . TYR A 1 184 ? 11.867 -1.663 7.741 1.00 88.38 184 TYR A CA 1
ATOM 1551 C C . TYR A 1 184 ? 12.139 -0.888 6.441 1.00 88.38 184 TYR A C 1
ATOM 1553 O O . TYR A 1 184 ? 13.152 -1.124 5.785 1.00 88.38 184 TYR A O 1
ATOM 1561 N N . MET A 1 185 ? 11.284 0.074 6.077 1.00 88.06 185 MET A N 1
ATOM 1562 C CA . MET A 1 185 ? 11.499 0.926 4.897 1.00 88.06 185 MET A CA 1
ATOM 1563 C C . MET A 1 185 ?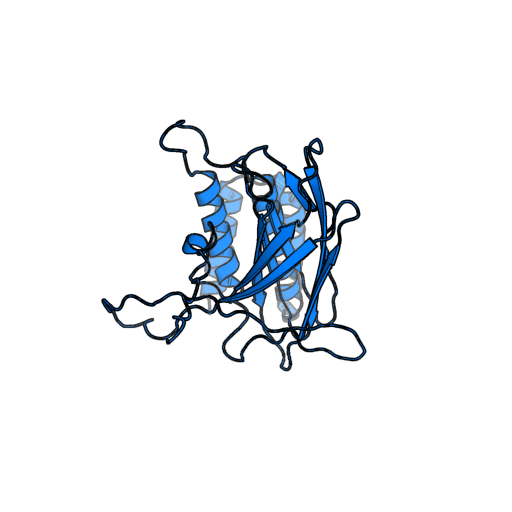 12.760 1.791 5.022 1.00 88.06 185 MET A C 1
ATOM 1565 O O . MET A 1 185 ? 13.475 1.977 4.040 1.00 88.06 185 MET A O 1
ATOM 1569 N N . VAL A 1 186 ? 13.070 2.278 6.227 1.00 87.81 186 VAL A N 1
ATOM 1570 C CA . VAL A 1 186 ? 14.321 3.005 6.505 1.00 87.81 186 VAL A CA 1
ATOM 1571 C C . VAL A 1 186 ? 15.540 2.102 6.313 1.00 87.81 186 VAL A C 1
ATOM 1573 O O . VAL A 1 186 ? 16.590 2.565 5.873 1.00 87.81 186 VAL A O 1
ATOM 1576 N N . ASP A 1 187 ? 15.428 0.816 6.631 1.00 87.94 187 ASP A N 1
ATOM 1577 C CA . ASP A 1 187 ? 16.515 -0.135 6.408 1.00 87.94 187 ASP A CA 1
ATOM 1578 C C . ASP A 1 187 ? 16.636 -0.548 4.936 1.00 87.94 187 ASP A C 1
ATOM 1580 O O . ASP A 1 187 ? 17.759 -0.692 4.452 1.00 87.94 187 ASP A O 1
ATOM 1584 N N . LEU A 1 188 ? 15.523 -0.642 4.194 1.00 85.75 188 LEU A N 1
ATOM 1585 C CA . LEU A 1 188 ? 15.543 -0.821 2.735 1.00 85.75 188 LEU A CA 1
ATOM 1586 C C . LEU A 1 188 ? 16.304 0.304 2.022 1.00 85.75 188 LEU A C 1
ATOM 1588 O O . LEU A 1 188 ? 17.070 0.020 1.102 1.00 85.75 188 LEU A O 1
ATOM 1592 N N . ASP A 1 189 ? 16.135 1.554 2.462 1.00 86.75 189 ASP A N 1
ATOM 1593 C CA . ASP A 1 189 ? 16.829 2.730 1.907 1.00 86.75 189 ASP A CA 1
ATOM 1594 C C . ASP A 1 189 ? 18.362 2.651 2.071 1.00 86.75 189 ASP A C 1
ATOM 1596 O O . ASP A 1 189 ? 19.123 3.228 1.295 1.00 86.75 189 ASP A O 1
ATOM 1600 N N . LYS A 1 190 ? 18.841 1.864 3.045 1.00 87.25 190 LYS A N 1
ATOM 1601 C CA . LYS A 1 190 ? 20.273 1.654 3.314 1.00 87.25 190 LYS A CA 1
ATOM 1602 C C . LYS A 1 190 ? 20.869 0.461 2.570 1.00 87.25 190 LYS A C 1
ATOM 1604 O O . LYS A 1 190 ? 22.082 0.259 2.652 1.00 87.25 190 LYS A O 1
ATOM 1609 N N . ILE A 1 191 ? 20.060 -0.358 1.890 1.00 87.50 191 ILE A N 1
ATOM 1610 C CA . ILE A 1 191 ? 20.568 -1.547 1.196 1.00 87.50 191 ILE A CA 1
ATOM 1611 C C . ILE A 1 191 ? 21.482 -1.120 0.050 1.00 87.50 191 ILE A C 1
ATOM 1613 O O . ILE A 1 191 ? 21.138 -0.273 -0.775 1.00 87.50 191 ILE A O 1
ATOM 1617 N N . ILE A 1 192 ? 22.651 -1.753 -0.017 1.00 88.75 192 ILE A N 1
ATOM 1618 C CA . ILE A 1 192 ? 23.657 -1.519 -1.049 1.00 88.75 192 ILE A CA 1
ATOM 1619 C C . ILE A 1 192 ? 23.634 -2.687 -2.035 1.00 88.75 192 ILE A C 1
ATOM 1621 O O . ILE A 1 192 ? 23.602 -3.851 -1.645 1.00 88.75 192 ILE A O 1
ATOM 1625 N N . ASP A 1 193 ? 23.677 -2.364 -3.322 1.00 85.56 193 ASP A N 1
ATOM 1626 C CA . ASP A 1 193 ? 23.895 -3.319 -4.403 1.00 85.56 193 ASP A CA 1
ATOM 1627 C C . ASP A 1 193 ? 25.327 -3.878 -4.304 1.00 85.56 193 ASP A C 1
ATOM 1629 O O . ASP A 1 193 ? 26.307 -3.137 -4.424 1.00 85.56 193 ASP A O 1
ATOM 1633 N N . GLU A 1 194 ? 25.448 -5.187 -4.068 1.00 85.12 194 GLU A N 1
ATOM 1634 C CA . GLU A 1 194 ? 26.730 -5.867 -3.825 1.00 85.12 194 GLU A CA 1
ATOM 1635 C C . GLU A 1 194 ? 27.714 -5.765 -5.000 1.00 85.12 194 GLU A C 1
ATOM 1637 O O . GLU A 1 194 ? 28.924 -5.850 -4.795 1.00 85.12 194 GLU A O 1
ATOM 1642 N N . ILE A 1 195 ? 27.213 -5.565 -6.224 1.00 87.50 195 ILE A N 1
ATOM 1643 C CA . ILE A 1 195 ? 28.023 -5.500 -7.446 1.00 87.50 195 ILE A CA 1
ATOM 1644 C C . ILE A 1 195 ? 28.463 -4.062 -7.713 1.00 87.50 195 ILE A C 1
ATOM 1646 O O . ILE A 1 195 ? 29.616 -3.807 -8.058 1.00 87.50 195 ILE A O 1
ATOM 1650 N N . THR A 1 196 ? 27.538 -3.107 -7.598 1.00 86.31 196 THR A N 1
ATOM 1651 C CA . THR A 1 196 ? 27.794 -1.707 -7.968 1.00 86.31 196 THR A CA 1
ATOM 1652 C C . THR A 1 196 ? 28.240 -0.831 -6.800 1.00 86.31 196 THR A C 1
ATOM 1654 O O . THR A 1 196 ? 28.643 0.309 -7.038 1.00 86.31 196 THR A O 1
ATOM 1657 N N . HIS A 1 197 ? 28.182 -1.340 -5.563 1.00 85.12 197 HIS A N 1
ATOM 1658 C CA . HIS A 1 197 ? 28.481 -0.627 -4.313 1.00 85.12 197 HIS A CA 1
ATOM 1659 C C . HIS A 1 197 ? 27.742 0.713 -4.171 1.00 85.12 197 HIS A C 1
ATOM 1661 O O . HIS A 1 197 ? 28.216 1.646 -3.523 1.00 85.12 197 HIS A O 1
ATOM 1667 N N . LYS A 1 198 ? 26.567 0.816 -4.795 1.00 87.62 198 LYS A N 1
ATOM 1668 C CA . LYS A 1 198 ? 25.667 1.970 -4.724 1.00 87.62 198 LYS A CA 1
ATOM 1669 C C . LYS A 1 198 ? 24.389 1.576 -3.984 1.00 87.62 198 LYS A C 1
ATOM 1671 O O . LYS A 1 198 ? 24.086 0.383 -3.943 1.00 87.62 198 LYS A O 1
ATOM 1676 N N . PRO A 1 199 ? 23.630 2.544 -3.441 1.00 87.12 199 PRO A N 1
ATOM 1677 C CA . PRO A 1 199 ? 22.290 2.271 -2.935 1.00 87.12 199 PRO A CA 1
ATOM 1678 C C . PRO A 1 199 ? 21.479 1.481 -3.967 1.00 87.12 199 PRO A C 1
ATOM 1680 O O . PRO A 1 199 ? 21.494 1.807 -5.160 1.00 87.12 199 PRO A O 1
ATOM 1683 N N . LEU A 1 200 ? 20.834 0.406 -3.514 1.00 87.81 200 LEU A N 1
ATOM 1684 C CA . LEU A 1 200 ? 20.016 -0.460 -4.361 1.00 87.81 200 LEU A CA 1
ATOM 1685 C C . LEU A 1 200 ? 18.814 0.309 -4.925 1.00 87.81 200 LEU A C 1
ATOM 1687 O O . LEU A 1 200 ? 18.416 0.085 -6.072 1.00 87.81 200 LEU A O 1
ATOM 1691 N N . PHE A 1 201 ? 18.279 1.234 -4.127 1.00 89.25 201 PHE A N 1
ATOM 1692 C CA . PHE A 1 201 ? 17.149 2.083 -4.470 1.00 89.25 201 PHE A CA 1
ATOM 1693 C C . PHE A 1 201 ? 17.524 3.571 -4.446 1.00 89.25 201 PHE A C 1
ATOM 1695 O O . PHE A 1 201 ? 18.495 3.981 -3.811 1.00 89.25 201 PHE A O 1
ATOM 1702 N N . GLU A 1 202 ? 16.757 4.376 -5.179 1.00 90.88 202 GLU A N 1
ATOM 1703 C CA . GLU A 1 202 ? 16.701 5.829 -5.012 1.00 90.88 202 GLU A CA 1
ATOM 1704 C C . GLU A 1 202 ? 16.291 6.186 -3.578 1.00 90.88 202 GLU A C 1
ATOM 1706 O O . GLU A 1 202 ? 15.554 5.430 -2.949 1.00 90.88 202 GLU A O 1
ATOM 1711 N N . GLN A 1 203 ? 16.746 7.347 -3.094 1.00 89.69 203 GLN A N 1
ATOM 1712 C CA . GLN A 1 203 ? 16.461 7.820 -1.737 1.00 89.69 203 GLN A CA 1
ATOM 1713 C C . GLN A 1 203 ? 14.954 7.899 -1.473 1.00 89.69 203 GLN A C 1
ATOM 1715 O O . GLN A 1 203 ? 14.220 8.542 -2.225 1.00 89.69 203 GLN A O 1
ATOM 1720 N N . LEU A 1 204 ? 14.522 7.296 -0.367 1.00 90.56 204 LEU A N 1
ATOM 1721 C CA . LEU A 1 204 ? 13.119 7.186 0.043 1.00 90.56 204 LEU A CA 1
ATOM 1722 C C . LEU A 1 204 ? 12.727 8.204 1.129 1.00 90.56 204 LEU A C 1
ATOM 1724 O O . LEU A 1 204 ? 11.646 8.108 1.712 1.00 90.56 204 LEU A O 1
A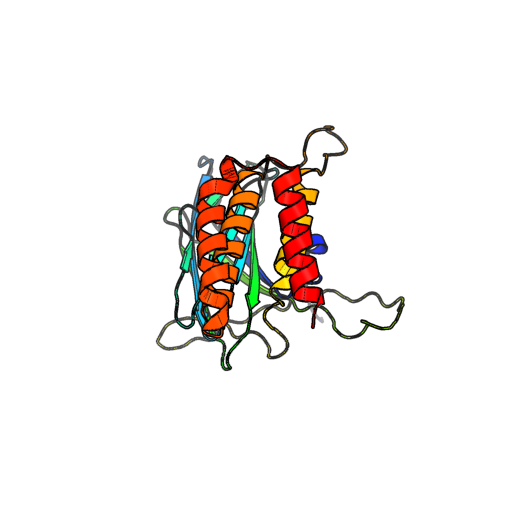TOM 1728 N N . ASP A 1 205 ? 13.593 9.183 1.418 1.00 89.56 205 ASP A N 1
ATOM 1729 C CA . ASP A 1 205 ? 13.415 10.177 2.487 1.00 89.56 205 ASP A CA 1
ATOM 1730 C C . ASP A 1 205 ? 12.045 10.865 2.451 1.00 89.56 205 ASP A C 1
ATOM 1732 O O . ASP A 1 205 ? 11.420 11.082 3.492 1.00 89.56 205 ASP A O 1
ATOM 1736 N N . TYR A 1 206 ? 11.585 11.249 1.258 1.00 90.44 206 TYR A N 1
ATOM 1737 C CA . TYR A 1 206 ? 10.321 11.958 1.088 1.00 90.44 206 TYR A CA 1
ATOM 1738 C C . TYR A 1 206 ? 9.127 11.046 1.387 1.00 90.44 206 TYR A C 1
ATOM 1740 O O . TYR A 1 206 ? 8.258 11.404 2.185 1.00 90.44 206 TYR A O 1
ATOM 1748 N N . GLU A 1 207 ? 9.107 9.858 0.787 1.00 91.56 207 GLU A N 1
ATOM 1749 C CA . GLU A 1 207 ? 8.077 8.844 0.979 1.00 91.56 207 GLU A CA 1
ATOM 1750 C C . GLU A 1 207 ? 7.973 8.440 2.458 1.00 91.56 207 GLU A C 1
ATOM 1752 O O . GLU A 1 207 ? 6.881 8.466 3.031 1.00 91.56 207 GLU A O 1
ATOM 1757 N N . ILE A 1 208 ? 9.107 8.159 3.108 1.00 92.00 208 ILE A N 1
ATOM 1758 C CA . ILE A 1 208 ? 9.164 7.786 4.529 1.00 92.00 208 ILE A CA 1
ATOM 1759 C C . ILE A 1 208 ? 8.620 8.919 5.409 1.00 92.00 208 ILE A C 1
ATOM 1761 O O . ILE A 1 208 ? 7.775 8.676 6.274 1.00 92.00 208 ILE A O 1
ATOM 1765 N N . LYS A 1 209 ? 9.042 10.171 5.177 1.00 90.38 209 LYS A N 1
ATOM 1766 C CA . LYS A 1 209 ? 8.536 11.336 5.926 1.00 90.38 209 LYS A CA 1
ATOM 1767 C C . LYS A 1 209 ? 7.033 11.537 5.733 1.00 90.38 209 LYS A C 1
ATOM 1769 O O . LYS A 1 209 ? 6.342 11.832 6.709 1.00 90.38 209 LYS A O 1
ATOM 1774 N N . SER A 1 210 ? 6.526 11.352 4.513 1.00 91.44 210 SER A N 1
ATOM 1775 C CA . SER A 1 210 ? 5.090 11.419 4.213 1.00 91.44 210 SER A CA 1
ATOM 1776 C C . SER A 1 210 ? 4.309 10.379 5.018 1.00 91.44 210 SER A C 1
ATOM 1778 O O . SER A 1 210 ? 3.339 10.721 5.699 1.00 91.44 210 SER A O 1
ATOM 1780 N N . ILE A 1 211 ? 4.775 9.126 5.021 1.00 92.06 211 ILE A N 1
ATOM 1781 C CA . ILE A 1 211 ? 4.136 8.038 5.769 1.00 92.06 211 ILE A CA 1
ATOM 1782 C C . ILE A 1 211 ? 4.133 8.342 7.269 1.00 92.06 211 ILE A C 1
ATOM 1784 O O . ILE A 1 211 ? 3.083 8.231 7.902 1.00 92.06 211 ILE A O 1
ATOM 1788 N N . ILE A 1 212 ? 5.265 8.770 7.839 1.00 88.25 212 ILE A N 1
ATOM 1789 C CA . ILE A 1 212 ? 5.357 9.137 9.262 1.00 88.25 212 ILE A CA 1
ATOM 1790 C C . ILE A 1 212 ? 4.375 10.265 9.592 1.00 88.25 212 ILE A C 1
ATOM 1792 O O . ILE A 1 212 ? 3.637 10.171 10.572 1.00 88.25 212 ILE A O 1
ATOM 1796 N N . SER A 1 213 ? 4.330 11.313 8.766 1.00 87.94 213 SER A N 1
ATOM 1797 C CA . SER A 1 213 ? 3.452 12.467 8.974 1.00 87.94 213 SER A CA 1
ATOM 1798 C C . SER A 1 213 ? 1.974 12.064 9.014 1.00 87.94 213 SER A C 1
ATOM 1800 O O . SER A 1 213 ? 1.288 12.350 9.997 1.00 87.94 213 SER A O 1
ATOM 1802 N N . LYS A 1 214 ? 1.507 11.318 8.006 1.00 89.25 214 LYS A N 1
ATOM 1803 C CA . LYS A 1 214 ? 0.113 10.854 7.908 1.00 89.25 214 LYS A CA 1
ATOM 1804 C C . LYS A 1 214 ? -0.253 9.841 8.993 1.00 89.25 214 LYS A C 1
ATOM 1806 O O . LYS A 1 214 ? -1.363 9.869 9.521 1.00 89.25 214 LYS A O 1
ATOM 1811 N N . SER A 1 215 ? 0.683 8.963 9.354 1.00 85.75 215 SER A N 1
ATOM 1812 C CA . SER A 1 215 ? 0.490 8.000 10.447 1.00 85.75 215 SER A CA 1
ATOM 1813 C C . SER A 1 215 ? 0.326 8.720 11.783 1.00 85.75 215 SER A C 1
ATOM 1815 O O . SER A 1 215 ? -0.587 8.411 12.546 1.00 85.75 215 SER A O 1
ATOM 1817 N N . ASN A 1 216 ? 1.165 9.728 12.041 1.00 81.62 216 ASN A N 1
ATOM 1818 C CA . ASN A 1 216 ? 1.059 10.561 13.231 1.00 81.62 216 ASN A CA 1
ATOM 1819 C C . ASN A 1 216 ? -0.262 11.329 13.252 1.00 81.62 216 ASN A C 1
ATOM 1821 O O . ASN A 1 216 ? -0.928 11.337 14.281 1.00 81.62 216 ASN A O 1
ATOM 1825 N N . GLU A 1 217 ? -0.667 11.943 12.138 1.00 82.88 217 GLU A N 1
ATOM 1826 C CA . GLU A 1 217 ? -1.955 12.636 12.033 1.00 82.88 217 GLU A CA 1
ATOM 1827 C C . GLU A 1 217 ? -3.121 11.720 12.417 1.00 82.88 217 GLU A C 1
ATOM 1829 O O . GLU A 1 217 ? -3.911 12.072 13.291 1.00 82.88 217 GLU A O 1
ATOM 1834 N N . PHE A 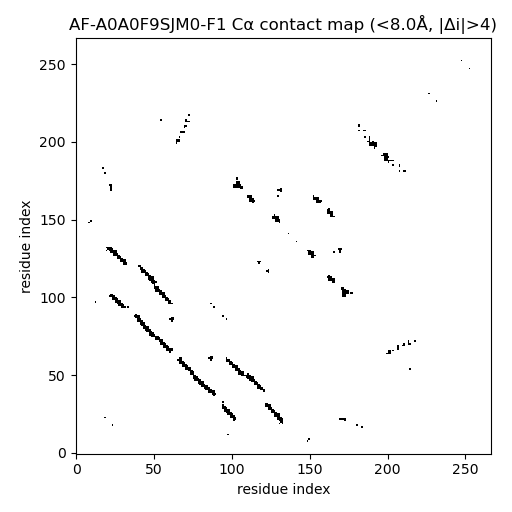1 218 ? -3.168 10.510 11.858 1.00 81.81 218 PHE A N 1
ATOM 1835 C CA . PHE A 1 218 ? -4.196 9.529 12.190 1.00 81.81 218 PHE A CA 1
ATOM 1836 C C . PHE A 1 218 ? -4.183 9.131 13.673 1.00 81.81 218 PHE A C 1
ATOM 1838 O O . PHE A 1 218 ? -5.235 9.058 14.307 1.00 81.81 218 PHE A O 1
ATOM 1845 N N . LEU A 1 219 ? -3.005 8.906 14.259 1.00 73.44 219 LEU A N 1
ATOM 1846 C CA . LEU A 1 219 ? -2.883 8.583 15.683 1.00 73.44 219 LEU A CA 1
ATOM 1847 C C . LEU A 1 219 ? -3.295 9.748 16.587 1.00 73.44 219 LEU A C 1
ATOM 1849 O O . LEU A 1 219 ? -3.891 9.516 17.638 1.00 73.44 219 LEU A O 1
ATOM 1853 N N . PHE A 1 220 ? -3.027 10.990 16.183 1.00 71.94 220 PHE A N 1
ATOM 1854 C CA . PHE A 1 220 ? -3.512 12.179 16.883 1.00 71.94 220 PHE A CA 1
ATOM 1855 C C . PHE A 1 220 ? -5.035 12.306 16.809 1.00 71.94 220 PHE A C 1
ATOM 1857 O O . PHE A 1 220 ? -5.670 12.644 17.802 1.00 71.94 220 PHE A O 1
ATOM 1864 N N . GLU A 1 221 ? -5.651 12.017 15.667 1.00 70.69 221 GLU A N 1
ATOM 1865 C CA . GLU A 1 221 ? -7.113 12.020 15.559 1.00 70.69 221 GLU A CA 1
ATOM 1866 C C . GLU A 1 221 ? -7.754 10.897 16.381 1.00 70.69 221 GLU A C 1
ATOM 1868 O O . GLU A 1 221 ? -8.791 11.106 17.015 1.00 70.69 221 GLU A O 1
ATOM 1873 N N . LEU A 1 222 ? -7.148 9.704 16.381 1.00 63.62 222 LEU A N 1
ATOM 1874 C CA . LEU A 1 222 ? -7.579 8.599 17.233 1.00 63.62 222 LEU A CA 1
ATOM 1875 C C . LEU A 1 222 ? -7.461 8.973 18.703 1.00 63.62 222 LEU A C 1
ATOM 1877 O O . LEU A 1 222 ? -8.420 8.755 19.442 1.00 63.62 222 LEU A O 1
ATOM 1881 N N . SER A 1 223 ? -6.333 9.573 19.101 1.00 56.69 223 SER A N 1
ATOM 1882 C CA . SER A 1 223 ? -6.161 10.037 20.468 1.00 56.69 223 SER A CA 1
ATOM 1883 C C . SER A 1 223 ? -7.254 11.043 20.790 1.00 56.69 223 SER A C 1
ATOM 1885 O O . SER A 1 223 ? -7.999 10.765 21.712 1.00 56.69 223 SER A O 1
ATOM 1887 N N . GLN A 1 224 ? -7.477 12.086 19.977 1.00 56.03 224 GLN A N 1
ATOM 1888 C CA . GLN A 1 224 ? -8.528 13.103 20.160 1.00 56.03 224 GLN A CA 1
ATOM 1889 C C . GLN A 1 224 ? -9.950 12.541 20.337 1.00 56.03 224 GLN A C 1
ATOM 1891 O O . GLN A 1 224 ? -10.742 13.131 21.078 1.00 56.03 224 GLN A O 1
ATOM 1896 N N . LYS A 1 225 ? -10.290 11.413 19.700 1.00 53.16 225 LYS A N 1
ATOM 1897 C CA . LYS A 1 225 ? -11.611 10.769 19.833 1.00 53.16 225 LYS A CA 1
ATOM 1898 C C . LYS A 1 225 ? -11.822 10.058 21.178 1.00 53.16 225 LYS A C 1
ATOM 1900 O O . LYS A 1 225 ? -12.970 9.790 21.525 1.00 53.16 225 LYS A O 1
ATOM 1905 N N . SER A 1 226 ? -10.765 9.782 21.943 1.00 49.03 226 SER A N 1
ATOM 1906 C CA . SER A 1 226 ? -10.816 8.995 23.184 1.00 49.03 226 SER A CA 1
ATOM 1907 C C . SER A 1 226 ? -10.289 9.736 24.419 1.00 49.03 226 SER A C 1
ATOM 1909 O O . SER A 1 226 ? -9.766 9.097 25.327 1.00 49.03 226 SER A O 1
ATOM 1911 N N . ILE A 1 227 ? -10.394 11.070 24.475 1.00 44.38 227 ILE A N 1
ATOM 1912 C CA . ILE A 1 227 ? -9.762 11.869 25.544 1.00 44.38 227 ILE A CA 1
ATOM 1913 C C . ILE A 1 227 ? -10.788 12.329 26.581 1.00 44.38 227 ILE A C 1
ATOM 1915 O O . ILE A 1 227 ? -11.637 13.171 26.263 1.00 44.38 227 ILE A O 1
ATOM 1919 N N . PRO A 1 228 ? -10.698 11.835 27.831 1.00 52.09 228 PRO A N 1
ATOM 1920 C CA . PRO A 1 228 ? -11.382 12.423 28.976 1.00 52.09 228 PRO A CA 1
ATOM 1921 C C . PRO A 1 228 ? -11.097 13.925 29.070 1.00 52.09 228 PRO A C 1
ATOM 1923 O O . PRO A 1 228 ? -9.990 14.378 28.781 1.00 52.09 228 PRO A O 1
ATOM 1926 N N . LEU A 1 229 ? -12.088 14.723 29.470 1.00 50.00 229 LEU A N 1
ATOM 1927 C CA . LEU A 1 229 ? -12.011 16.191 29.447 1.00 50.00 229 LEU A CA 1
ATOM 1928 C C . LEU A 1 229 ? -10.771 16.770 30.161 1.00 50.00 229 LEU A C 1
ATOM 1930 O O . LEU A 1 229 ? -10.341 17.869 29.802 1.00 50.00 229 LEU A O 1
ATOM 1934 N N . GLU A 1 230 ? -10.174 16.040 31.109 1.00 50.44 230 GLU A N 1
ATOM 1935 C CA . GLU A 1 230 ? -8.972 16.454 31.840 1.00 50.44 230 GLU A CA 1
ATOM 1936 C C . GLU A 1 230 ? -7.699 16.554 30.969 1.00 50.44 230 GLU A C 1
ATOM 1938 O O . GLU A 1 230 ? -6.808 17.346 31.274 1.00 50.44 230 GLU A O 1
ATOM 1943 N N . LEU A 1 231 ? -7.610 15.821 29.853 1.00 48.84 231 LEU A N 1
ATOM 1944 C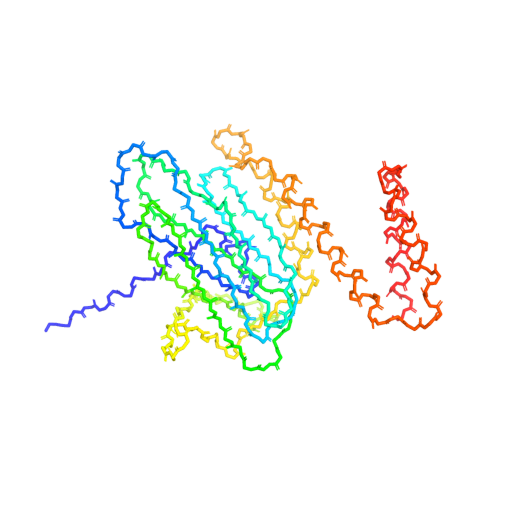 CA . LEU A 1 231 ? -6.393 15.711 29.029 1.00 48.84 231 LEU A CA 1
ATOM 1945 C C . LEU A 1 231 ? -6.343 16.694 27.836 1.00 48.84 231 LEU A C 1
ATOM 1947 O O . LEU A 1 231 ? -5.346 16.761 27.112 1.00 48.84 231 LEU A O 1
ATOM 1951 N N . LYS A 1 232 ? -7.371 17.540 27.658 1.00 54.91 232 LYS A N 1
ATOM 1952 C CA . LYS A 1 232 ? -7.418 18.575 26.599 1.00 54.91 232 LYS A CA 1
ATOM 1953 C C . LYS A 1 232 ? -6.279 19.601 26.674 1.00 54.91 232 LYS A C 1
ATOM 1955 O O . LYS A 1 232 ? -5.881 20.140 25.643 1.00 54.91 232 LYS A O 1
ATOM 1960 N N . ASN A 1 233 ? -5.757 19.884 27.867 1.00 50.72 233 ASN A N 1
ATOM 1961 C CA . ASN A 1 233 ? -4.671 20.856 28.043 1.00 50.72 233 ASN A CA 1
ATOM 1962 C C . ASN A 1 233 ? -3.311 20.305 27.585 1.00 50.72 233 ASN A C 1
ATOM 1964 O O . ASN A 1 233 ? -2.536 21.042 26.985 1.00 50.72 233 ASN A O 1
ATOM 1968 N N . VAL A 1 234 ? -3.056 19.008 27.786 1.00 50.78 234 VAL A N 1
ATOM 1969 C CA . VAL A 1 234 ? -1.846 18.332 27.284 1.00 50.78 234 VAL A CA 1
ATOM 1970 C C . VAL A 1 234 ? -1.864 18.285 25.758 1.00 50.78 234 VAL A C 1
ATOM 1972 O O . VAL A 1 234 ? -0.860 18.551 25.109 1.00 50.78 234 VAL A O 1
ATOM 1975 N N . LEU A 1 235 ? -3.037 18.044 25.175 1.00 49.97 235 LEU A N 1
ATOM 1976 C CA . LEU A 1 235 ? -3.240 18.067 23.729 1.00 49.97 235 LEU A CA 1
ATOM 1977 C C . LEU A 1 235 ? -2.973 19.436 23.097 1.00 49.97 235 LEU A C 1
ATOM 1979 O O . LEU A 1 235 ? -2.348 19.503 22.047 1.00 49.97 235 LEU A O 1
ATOM 1983 N N . LYS A 1 236 ? -3.402 20.525 23.746 1.00 54.72 236 LYS A N 1
ATOM 1984 C CA . LYS A 1 236 ? -3.088 21.890 23.300 1.00 54.72 236 LYS A CA 1
ATOM 1985 C C . LYS A 1 236 ? -1.590 22.183 23.333 1.00 54.72 236 LYS A C 1
ATOM 1987 O O . LYS A 1 236 ? -1.091 22.863 22.441 1.00 54.72 236 LYS A O 1
ATOM 1992 N N . GLU A 1 237 ? -0.871 21.668 24.330 1.00 52.06 237 GLU A N 1
ATOM 1993 C CA . GLU A 1 237 ? 0.591 21.777 24.371 1.00 52.06 237 GLU A CA 1
ATOM 1994 C C . GLU A 1 237 ? 1.257 20.907 23.296 1.00 52.06 237 GLU A C 1
ATOM 1996 O O . GLU A 1 237 ? 2.171 21.373 22.622 1.00 52.06 237 GLU A O 1
ATOM 2001 N N . LEU A 1 238 ? 0.751 19.696 23.040 1.00 52.00 238 LEU A N 1
ATOM 2002 C CA . LEU A 1 238 ? 1.218 18.840 21.944 1.00 52.00 238 LEU A CA 1
ATOM 2003 C C . LEU A 1 238 ? 0.943 19.455 20.562 1.00 52.00 238 LEU A C 1
ATOM 2005 O O . LEU A 1 238 ? 1.799 19.383 19.687 1.00 52.00 238 LEU A O 1
ATOM 2009 N N . GLU A 1 239 ? -0.198 20.117 20.365 1.00 55.56 239 GLU A N 1
ATOM 2010 C CA . GLU A 1 239 ? -0.499 20.888 19.152 1.00 55.56 239 GLU A CA 1
ATOM 2011 C C . GLU A 1 239 ? 0.435 22.098 19.015 1.00 55.56 239 GLU A C 1
ATOM 2013 O O . GLU A 1 239 ? 1.007 22.310 17.947 1.00 55.56 239 GLU A O 1
ATOM 2018 N N . ARG A 1 240 ? 0.677 22.850 20.098 1.00 56.81 240 ARG A N 1
ATOM 2019 C CA . ARG A 1 240 ? 1.642 23.966 20.120 1.00 56.81 240 ARG A CA 1
ATOM 2020 C C . ARG A 1 240 ? 3.068 23.515 19.770 1.00 56.81 240 ARG A C 1
ATOM 2022 O O . ARG A 1 240 ? 3.818 24.281 19.164 1.00 56.81 240 ARG A O 1
ATOM 2029 N N . LEU A 1 241 ? 3.431 22.285 20.130 1.00 54.88 241 LEU A N 1
ATOM 2030 C CA . LEU A 1 241 ? 4.734 21.674 19.849 1.00 54.88 241 LEU A CA 1
ATOM 2031 C C . LEU A 1 241 ? 4.811 21.052 18.444 1.00 54.88 241 LEU A C 1
ATOM 2033 O O . LEU A 1 241 ? 5.840 21.191 17.788 1.00 54.88 241 LEU A O 1
ATOM 2037 N N . LYS A 1 242 ? 3.716 20.474 17.926 1.00 51.97 242 LYS A N 1
ATOM 2038 C CA . LYS A 1 242 ? 3.578 20.006 16.530 1.00 51.97 242 LYS A CA 1
ATOM 2039 C C . LYS A 1 242 ? 3.895 21.114 15.522 1.00 51.97 242 LYS A C 1
ATOM 2041 O O . LYS A 1 242 ? 4.534 20.848 14.511 1.00 51.97 242 LYS A O 1
ATOM 2046 N N . PHE A 1 243 ? 3.499 22.354 15.813 1.00 53.41 243 PHE A N 1
ATOM 2047 C CA . PHE A 1 243 ? 3.806 23.520 14.974 1.00 53.41 243 PHE A CA 1
ATOM 2048 C C . PHE A 1 243 ? 5.224 24.097 15.173 1.00 53.41 243 PHE A C 1
ATOM 2050 O O . PHE A 1 243 ? 5.588 25.036 14.473 1.00 53.41 243 PHE A O 1
ATOM 2057 N N . ASN A 1 244 ? 6.025 23.552 16.098 1.00 56.47 244 ASN A N 1
ATOM 2058 C CA . ASN A 1 244 ? 7.380 24.024 16.421 1.00 56.47 244 ASN A CA 1
ATOM 2059 C C . ASN A 1 244 ? 8.471 22.944 16.289 1.00 56.47 244 ASN A C 1
ATOM 2061 O O . ASN A 1 244 ? 9.618 23.213 16.636 1.00 56.47 244 ASN A O 1
ATOM 2065 N N . ILE A 1 245 ? 8.149 21.749 15.776 1.00 59.69 245 ILE A N 1
ATOM 2066 C CA . ILE A 1 245 ? 9.104 20.636 15.607 1.00 59.69 245 ILE A CA 1
ATOM 2067 C C . ILE A 1 245 ? 10.325 21.026 14.765 1.00 59.69 245 ILE A C 1
ATOM 2069 O O . ILE A 1 245 ? 11.432 20.596 15.078 1.00 59.69 245 ILE A O 1
ATOM 2073 N N . ASP A 1 246 ? 10.151 21.895 13.767 1.00 58.19 246 ASP A N 1
ATOM 2074 C CA . ASP A 1 246 ? 11.251 22.380 12.923 1.00 58.19 246 ASP A CA 1
ATOM 2075 C C . ASP A 1 246 ? 12.287 23.222 13.696 1.00 58.19 246 ASP A C 1
ATOM 2077 O O . ASP A 1 246 ? 13.405 23.415 13.221 1.00 58.19 246 ASP A O 1
ATOM 2081 N N . ASN A 1 247 ? 11.937 23.699 14.897 1.00 60.16 247 ASN A N 1
ATOM 2082 C CA . ASN A 1 247 ? 12.785 24.534 15.751 1.00 60.16 247 ASN A CA 1
ATOM 2083 C C . ASN A 1 247 ? 13.393 23.780 16.947 1.00 60.16 247 ASN A C 1
ATOM 2085 O O . ASN A 1 247 ? 14.149 24.383 17.708 1.00 60.16 247 ASN A O 1
ATOM 2089 N N . LEU A 1 248 ? 13.061 22.499 17.145 1.00 60.69 248 LEU A N 1
ATOM 2090 C CA . LEU A 1 248 ? 13.535 21.717 18.289 1.00 60.69 248 LEU A CA 1
ATOM 2091 C C . LEU A 1 248 ? 14.832 20.972 17.960 1.00 60.69 248 LEU A C 1
ATOM 2093 O O . LEU A 1 248 ? 15.010 20.409 16.877 1.00 60.69 248 LEU A O 1
ATOM 2097 N N . SER A 1 249 ? 15.750 20.941 18.922 1.00 63.81 249 SER A N 1
ATOM 2098 C CA . SER A 1 249 ? 16.983 20.164 18.819 1.00 63.81 249 SER A CA 1
ATOM 2099 C C . SER A 1 249 ? 16.717 18.660 18.973 1.00 63.81 249 SER A C 1
ATOM 2101 O O . SER A 1 249 ? 15.718 18.227 19.549 1.00 63.81 249 SER A O 1
ATOM 2103 N N . LYS A 1 250 ? 17.647 17.825 18.488 1.00 55.41 250 LYS A N 1
ATOM 2104 C CA . LYS A 1 250 ? 17.541 16.359 18.613 1.00 55.41 250 LYS A CA 1
ATOM 2105 C C . LYS A 1 250 ? 17.387 15.891 20.065 1.00 55.41 250 LYS A C 1
ATOM 2107 O O . LYS A 1 250 ? 16.617 14.970 20.305 1.00 55.41 250 LYS A O 1
ATOM 2112 N N . GLU A 1 251 ? 18.091 16.502 21.016 1.00 64.19 251 GLU A N 1
ATOM 2113 C CA . GLU A 1 251 ? 18.002 16.137 22.441 1.00 64.19 251 GLU A CA 1
ATOM 2114 C C . GLU A 1 251 ? 16.625 16.447 23.035 1.00 64.19 251 GLU A C 1
ATOM 2116 O O . GLU A 1 251 ? 16.101 15.661 23.822 1.00 64.19 251 GLU A O 1
ATOM 2121 N N . GLU A 1 252 ? 15.998 17.546 22.617 1.00 62.06 252 GLU A N 1
ATOM 2122 C CA . GLU A 1 252 ? 14.640 17.899 23.044 1.00 62.06 252 GLU A CA 1
ATOM 2123 C C . GLU A 1 252 ? 13.604 16.928 22.472 1.00 62.06 252 GLU A C 1
ATOM 2125 O O . GLU A 1 252 ? 12.664 16.553 23.171 1.00 62.06 252 GLU A O 1
ATOM 2130 N N . ILE A 1 253 ? 13.816 16.450 21.241 1.00 59.09 253 ILE A N 1
ATOM 2131 C CA . ILE A 1 253 ? 12.986 15.409 20.621 1.00 59.09 253 ILE A CA 1
ATOM 2132 C C . ILE A 1 253 ? 13.131 14.072 21.366 1.00 59.09 253 ILE A C 1
ATOM 2134 O O . ILE A 1 253 ? 12.129 13.406 21.618 1.00 59.09 253 ILE A O 1
ATOM 2138 N N . PHE A 1 254 ? 14.349 13.679 21.754 1.00 64.31 254 PHE A N 1
ATOM 2139 C CA . PHE A 1 254 ? 14.579 12.434 22.499 1.00 64.31 254 PHE A CA 1
ATOM 2140 C C . PHE A 1 254 ? 13.991 12.476 23.912 1.00 64.31 254 PHE A C 1
ATOM 2142 O O . PHE A 1 254 ? 13.230 11.583 24.270 1.00 64.31 254 PHE A O 1
ATOM 2149 N N . ASN A 1 255 ? 14.232 13.551 24.667 1.00 64.62 255 ASN A N 1
ATOM 2150 C CA . ASN A 1 255 ? 13.612 13.734 25.984 1.00 64.62 255 ASN A CA 1
ATOM 2151 C C . ASN A 1 255 ? 12.078 13.768 25.894 1.00 64.62 255 ASN A C 1
ATOM 2153 O O . ASN A 1 255 ? 11.382 13.327 26.807 1.00 64.62 255 ASN A O 1
ATOM 2157 N N . TRP A 1 256 ? 11.528 14.289 24.796 1.00 66.25 256 TRP A N 1
ATOM 2158 C CA . TRP A 1 256 ? 10.090 14.281 24.550 1.00 66.25 256 TRP A CA 1
ATOM 2159 C C . TRP A 1 256 ? 9.542 12.870 24.303 1.00 66.25 256 TRP A C 1
ATOM 2161 O O . TRP A 1 256 ? 8.513 12.514 24.882 1.00 66.25 256 TRP A O 1
ATOM 2171 N N . LEU A 1 257 ? 10.234 12.054 23.502 1.00 59.81 257 LEU A N 1
ATOM 2172 C CA . LEU A 1 257 ? 9.876 10.649 23.293 1.00 59.81 257 LEU A CA 1
ATOM 2173 C C . LEU A 1 257 ? 9.933 9.858 24.603 1.00 59.81 257 LEU A C 1
ATOM 2175 O O . LEU A 1 257 ? 9.005 9.104 24.889 1.00 59.81 257 LEU A O 1
ATOM 2179 N N . ASP A 1 258 ? 10.960 10.081 25.422 1.00 64.25 258 ASP A N 1
ATOM 2180 C CA . ASP A 1 258 ? 11.112 9.412 26.716 1.00 64.25 258 ASP A CA 1
ATOM 2181 C C . ASP A 1 258 ? 9.997 9.803 27.697 1.00 64.25 258 ASP A C 1
ATOM 2183 O O . ASP A 1 258 ? 9.387 8.930 28.313 1.00 64.25 258 ASP A O 1
ATOM 2187 N N . ASN A 1 259 ? 9.630 11.089 27.765 1.00 60.12 259 ASN A N 1
ATOM 2188 C CA . ASN A 1 259 ? 8.510 11.555 28.592 1.00 60.12 259 ASN A CA 1
ATOM 2189 C C . ASN A 1 259 ? 7.159 10.967 28.149 1.00 60.12 259 ASN A C 1
ATOM 2191 O O . ASN A 1 259 ? 6.316 10.643 28.985 1.00 60.12 259 ASN A O 1
ATOM 2195 N N . LEU A 1 260 ? 6.942 10.818 26.838 1.00 56.62 260 LEU A N 1
ATOM 2196 C CA . LEU A 1 260 ? 5.758 10.149 26.293 1.00 56.62 260 LEU A CA 1
ATOM 2197 C C . LEU A 1 260 ? 5.735 8.668 26.670 1.00 56.62 260 LEU A C 1
ATOM 2199 O O . LEU A 1 260 ? 4.708 8.161 27.116 1.00 56.62 260 LEU A O 1
ATOM 2203 N N . ILE A 1 261 ? 6.866 7.983 26.508 1.00 59.03 261 ILE A N 1
ATOM 2204 C CA . ILE A 1 261 ? 7.012 6.568 26.844 1.00 59.03 261 ILE A CA 1
ATOM 2205 C C . ILE A 1 261 ? 6.752 6.342 28.338 1.00 59.03 261 ILE A C 1
ATOM 2207 O O . ILE A 1 261 ? 6.009 5.428 28.686 1.00 59.03 261 ILE A O 1
ATOM 2211 N N . ASP A 1 262 ? 7.321 7.162 29.218 1.00 61.06 262 ASP A N 1
ATOM 2212 C CA . ASP A 1 262 ? 7.152 7.010 30.664 1.00 61.06 262 ASP A CA 1
ATOM 2213 C C . ASP A 1 262 ? 5.727 7.336 31.126 1.00 61.06 262 ASP A C 1
ATOM 2215 O O . ASP A 1 262 ? 5.191 6.657 32.005 1.00 61.06 262 ASP A O 1
ATOM 2219 N N . PHE A 1 263 ? 5.052 8.282 30.472 1.00 55.31 263 PHE A N 1
ATOM 2220 C CA . PHE A 1 263 ? 3.637 8.549 30.720 1.00 55.31 263 PHE A CA 1
ATOM 2221 C C . PHE A 1 263 ? 2.754 7.325 30.414 1.00 55.31 263 PHE A C 1
ATOM 2223 O O . PHE A 1 263 ? 1.956 6.925 31.256 1.00 55.31 263 PHE A O 1
ATOM 2230 N N . TYR A 1 264 ? 2.952 6.660 29.270 1.00 49.34 264 TYR A N 1
ATOM 2231 C CA . TYR A 1 264 ? 2.205 5.442 28.906 1.00 49.34 264 TYR A CA 1
ATOM 2232 C C . TYR A 1 264 ? 2.652 4.170 29.648 1.00 49.34 264 TYR A C 1
ATOM 2234 O O . TYR A 1 264 ? 1.990 3.142 29.537 1.00 49.34 264 TYR A O 1
ATOM 2242 N N . LYS A 1 265 ? 3.763 4.214 30.395 1.00 56.06 265 LYS A N 1
ATOM 2243 C CA . LYS A 1 265 ? 4.180 3.144 31.320 1.00 56.06 265 LYS A CA 1
ATOM 2244 C C . LYS A 1 265 ? 3.555 3.268 32.714 1.00 56.06 265 LYS A C 1
ATOM 2246 O O . LYS A 1 265 ? 3.747 2.365 33.522 1.00 56.06 265 LYS A O 1
ATOM 2251 N N . SER A 1 266 ? 2.899 4.389 33.024 1.00 46.03 266 SER A N 1
ATOM 2252 C CA . SER A 1 266 ? 2.375 4.682 34.368 1.00 46.03 266 SER A CA 1
ATOM 2253 C C . SER A 1 266 ? 1.020 4.023 34.674 1.00 46.03 266 SER A C 1
ATOM 2255 O O . SER A 1 266 ? 0.473 4.292 35.742 1.00 46.03 266 SER A O 1
ATOM 2257 N N . ASP A 1 267 ? 0.516 3.166 33.779 1.00 42.47 267 ASP A N 1
ATOM 2258 C CA . ASP A 1 267 ? -0.643 2.282 33.981 1.00 42.47 267 ASP A CA 1
ATOM 2259 C C . ASP A 1 267 ? -0.208 0.806 34.045 1.00 42.47 267 ASP A C 1
ATOM 2261 O O . ASP A 1 267 ? 0.452 0.330 33.089 1.00 42.47 267 ASP A O 1
#

Radius of gyration: 21.35 Å; Cα contacts (8 Å, |Δi|>4): 387; chains: 1; bounding box: 54×64×63 Å

Secondary structure (DSSP, 8-state):
--------PPPPPTTHHHHTTS-EEEEEEEE----TT-SEEEEEEEEEEEEEEEEEEEEEEEETTEEEEEEEEE-TT-EEEEEEEEEE--SSS--EEEEEEEEEEEEEEEEEEEEEEE-SSS-EEEEEEEE---GGGTT----------PEEPPPEEETTEEEB---TT--PBPHHHHHHHHHHHHHHHT-B-TTT-SBSS---HHHHHHHHHHHHHHHHHHHHHT--GGGHHHHHHHHHHHTTGGG--HHHHHHHHHHHHHHHT--

Foldseek 3Di:
DDPDPPPPFPPDDPCCVVDQQAKKKKKKKAFPDPDPPDQKFFKKKKKAKAQWFAKKKKWKDQDQFAIDIAIDGDDHPDIDIGGGDMHGDDPDDGRIIIMMITFAGWGRDDIKIDMDMDTPPGDMDIWMWIHDHDPPPPPDPDPDDPPRGTHTWDWDQDPVGTITDDDPRRTHHHLVVLVVSLVSVVVLQVDADPVPRHRSHDHCVVRSVNRVVVSVVRVLVVCVVDDDPVCVVVNVVVVVVVVCVVVDDPVRVVVVVVVVVVVVVPD